Protein AF-A0A087UHG4-F1 (afdb_monomer_lite)

Foldseek 3Di:
DLQPALVPDALVSLVVLLVVLVVQLVVLLEDVVSVLVSVQSVQSVLVHDLLRLCVSQLQLPSLVSSVVSLVCSLQRRDDDAQDKDWHAEQFKIKIKGQDDCVPHPPVPPWDKDFADHPDPPPPPPPDPDPDDDDPDPPVVVVVVPPPDDDPPDGPDMDTHGVVVVVVVCVVDPHTKMKMKMKGQFCSSVDDRQDPQLVVLVPDPDPVSSSVSVVVPPPRPPGDMDIDMDIDD

Structure (mmCIF, N/CA/C/O backbone):
data_AF-A0A087UHG4-F1
#
_entry.id   AF-A0A087UHG4-F1
#
loop_
_atom_site.group_PDB
_atom_site.id
_atom_site.type_symbol
_atom_site.label_atom_id
_atom_site.label_alt_id
_atom_site.label_comp_id
_atom_site.label_asym_id
_atom_site.label_entity_id
_atom_site.label_seq_id
_atom_site.pdbx_PDB_ins_code
_atom_site.Cartn_x
_atom_site.Cartn_y
_atom_site.Cartn_z
_atom_site.occupancy
_atom_site.B_iso_or_equiv
_atom_site.auth_seq_id
_atom_site.auth_comp_id
_atom_site.auth_asym_id
_atom_site.auth_atom_id
_atom_site.pdbx_PDB_model_num
ATOM 1 N N . MET A 1 1 ? -3.500 13.153 -16.428 1.00 46.94 1 MET A N 1
ATOM 2 C CA . MET A 1 1 ? -2.624 12.7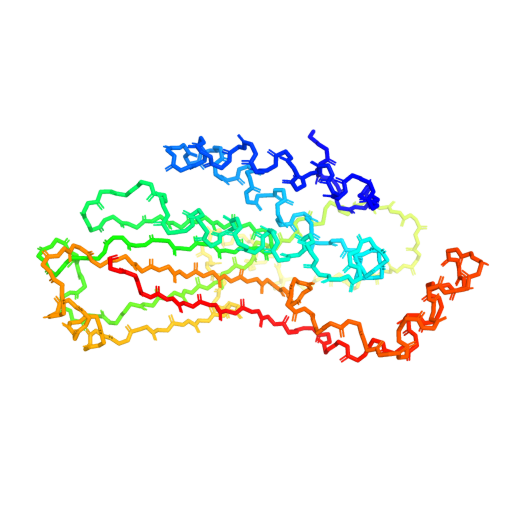81 -15.288 1.00 46.94 1 MET A CA 1
ATOM 3 C C . MET A 1 1 ? -1.450 11.947 -15.810 1.00 46.94 1 MET A C 1
ATOM 5 O O . MET A 1 1 ? -1.659 11.147 -16.712 1.00 46.94 1 MET A O 1
ATOM 9 N N . LEU A 1 2 ? -0.225 12.129 -15.296 1.00 50.00 2 LEU A N 1
ATOM 10 C CA . LEU A 1 2 ? 1.015 11.519 -15.837 1.00 50.00 2 LEU A CA 1
ATOM 11 C C . LEU A 1 2 ? 1.041 9.975 -15.842 1.00 50.00 2 LEU A C 1
ATOM 13 O O . LEU A 1 2 ? 1.863 9.380 -16.536 1.00 50.00 2 LEU A O 1
ATOM 17 N N . THR A 1 3 ? 0.139 9.331 -15.103 1.00 57.44 3 THR A N 1
ATOM 18 C CA . THR A 1 3 ? 0.126 7.881 -14.876 1.00 57.44 3 THR A CA 1
ATOM 19 C C . THR A 1 3 ? -1.188 7.205 -15.265 1.00 57.44 3 THR A C 1
ATOM 21 O O . THR A 1 3 ? -1.382 6.054 -14.904 1.00 57.44 3 THR A O 1
ATOM 24 N N . GLU A 1 4 ? -2.086 7.873 -16.000 1.00 61.31 4 GLU A N 1
ATOM 25 C CA . GLU A 1 4 ? -3.397 7.313 -16.395 1.00 61.31 4 GLU A CA 1
ATOM 26 C C . GLU A 1 4 ? -3.301 6.018 -17.217 1.00 61.31 4 GLU A C 1
ATOM 28 O O . GLU A 1 4 ? -4.150 5.142 -17.070 1.00 61.31 4 GLU A O 1
ATOM 33 N N . ASP A 1 5 ? -2.268 5.872 -18.055 1.00 65.31 5 ASP A N 1
ATOM 34 C CA . ASP A 1 5 ? -1.995 4.624 -18.771 1.00 65.31 5 ASP A CA 1
ATOM 35 C C . ASP A 1 5 ? -0.628 4.045 -18.360 1.00 65.31 5 ASP A C 1
ATOM 37 O O . ASP A 1 5 ? 0.418 4.600 -18.729 1.00 65.31 5 ASP A O 1
ATOM 41 N N . PRO A 1 6 ? -0.607 2.889 -17.665 1.00 62.38 6 PRO A N 1
ATOM 42 C CA . PRO A 1 6 ? 0.615 2.169 -17.310 1.00 62.38 6 PRO A CA 1
ATOM 43 C C . PRO A 1 6 ? 1.532 1.860 -18.501 1.00 62.38 6 PRO A C 1
ATOM 45 O O . PRO A 1 6 ? 2.735 1.671 -18.324 1.00 62.38 6 PRO A O 1
ATOM 48 N N . LYS A 1 7 ? 0.991 1.804 -19.727 1.00 64.62 7 LYS A N 1
ATOM 49 C CA . LYS A 1 7 ? 1.757 1.508 -20.950 1.00 64.62 7 LYS A CA 1
ATOM 50 C C . LYS A 1 7 ? 2.655 2.661 -21.408 1.00 64.62 7 LYS A C 1
ATOM 52 O O . LYS A 1 7 ? 3.559 2.428 -22.207 1.00 64.62 7 LYS A O 1
ATOM 57 N N . HIS A 1 8 ? 2.424 3.880 -20.920 1.00 65.44 8 HIS A N 1
ATOM 58 C CA . HIS A 1 8 ? 3.180 5.083 -21.291 1.00 65.44 8 HIS A CA 1
ATOM 59 C C . HIS A 1 8 ? 4.174 5.547 -20.211 1.00 65.44 8 HIS A C 1
ATOM 61 O O . HIS A 1 8 ? 4.778 6.619 -20.340 1.00 65.44 8 HIS A O 1
ATOM 67 N N . LEU A 1 9 ? 4.358 4.747 -19.157 1.00 66.81 9 LEU A N 1
ATOM 68 C CA . LEU A 1 9 ? 5.343 4.986 -18.107 1.00 66.81 9 LEU A CA 1
ATOM 69 C C . LEU A 1 9 ? 6.727 4.477 -18.541 1.00 66.81 9 LEU A C 1
ATOM 71 O O . LEU A 1 9 ? 6.930 3.287 -18.780 1.00 66.81 9 LEU A O 1
ATOM 75 N N . ASN A 1 10 ? 7.682 5.402 -18.640 1.00 70.94 10 ASN A N 1
ATOM 76 C CA . ASN A 1 10 ? 9.109 5.119 -18.786 1.00 70.94 10 ASN A CA 1
ATOM 77 C C . ASN A 1 10 ? 9.828 5.328 -17.434 1.00 70.94 10 ASN A C 1
ATOM 79 O O . ASN A 1 10 ? 9.212 5.733 -16.449 1.00 70.94 10 ASN A O 1
ATOM 83 N N . VAL A 1 11 ? 11.132 5.046 -17.385 1.00 71.00 11 VAL A N 1
ATOM 84 C CA . VAL A 1 11 ? 11.938 5.136 -16.151 1.00 71.00 11 VAL A CA 1
ATOM 85 C C . VAL A 1 11 ? 11.930 6.543 -15.542 1.00 71.00 11 VAL A C 1
ATOM 87 O O . VAL A 1 11 ? 11.755 6.688 -14.337 1.00 71.00 11 VAL A O 1
ATOM 90 N N . GLU A 1 12 ? 12.081 7.579 -16.364 1.00 75.19 12 GLU A N 1
ATOM 91 C CA . GLU A 1 12 ? 12.106 8.974 -15.900 1.00 75.19 12 GLU A CA 1
ATOM 92 C C . GLU A 1 12 ? 10.760 9.387 -15.295 1.00 75.19 12 GLU A C 1
ATOM 94 O O . GLU A 1 12 ? 10.710 9.916 -14.185 1.00 75.19 12 GLU A O 1
ATOM 99 N N . ARG A 1 13 ? 9.653 9.049 -15.968 1.00 77.31 13 ARG A N 1
ATOM 100 C CA . ARG A 1 13 ? 8.295 9.309 -15.470 1.00 77.31 13 ARG A CA 1
ATOM 101 C C . ARG A 1 13 ? 7.972 8.525 -14.207 1.00 77.31 13 ARG A C 1
ATOM 103 O O . ARG A 1 13 ? 7.186 9.008 -13.403 1.00 77.31 13 ARG A O 1
ATOM 110 N N . LEU A 1 14 ? 8.557 7.341 -14.016 1.00 77.50 14 LEU A N 1
ATOM 111 C CA . LEU A 1 14 ? 8.409 6.577 -12.777 1.00 77.50 14 LEU A CA 1
ATOM 112 C C . LEU A 1 14 ? 8.997 7.355 -11.592 1.00 77.50 14 LEU A C 1
ATOM 114 O O . LEU A 1 14 ? 8.321 7.540 -10.586 1.00 77.50 14 LEU A O 1
ATOM 118 N N . GLN A 1 15 ? 10.232 7.843 -11.731 1.00 79.56 15 GLN A N 1
ATOM 119 C CA . GLN A 1 15 ? 10.905 8.610 -10.680 1.00 79.56 15 GLN A CA 1
ATOM 120 C C . GLN A 1 15 ? 10.217 9.955 -10.423 1.00 79.56 15 GLN A C 1
ATOM 122 O O . GLN A 1 15 ? 10.107 10.392 -9.277 1.00 79.56 15 GLN A O 1
ATOM 127 N N . GLU A 1 16 ? 9.743 10.612 -11.481 1.00 82.81 16 GLU A N 1
ATOM 128 C CA . GLU A 1 16 ? 8.981 11.853 -11.370 1.00 82.81 16 GLU A CA 1
ATOM 129 C C . GLU A 1 16 ? 7.638 11.630 -10.664 1.00 82.81 16 GLU A C 1
ATOM 131 O O . GLU A 1 16 ? 7.303 12.380 -9.748 1.00 82.81 16 GLU A O 1
ATOM 136 N N . ALA A 1 17 ? 6.911 10.562 -11.010 1.00 83.19 17 ALA A N 1
ATOM 137 C CA . ALA A 1 17 ? 5.665 10.196 -10.344 1.00 83.19 17 ALA A CA 1
ATOM 138 C C . ALA A 1 17 ? 5.881 9.923 -8.849 1.00 83.19 17 ALA A C 1
ATOM 140 O O . ALA A 1 17 ? 5.104 10.415 -8.035 1.00 83.19 17 ALA A O 1
ATOM 141 N N . THR A 1 18 ? 6.956 9.222 -8.466 1.00 84.31 18 THR A N 1
ATOM 142 C CA . THR A 1 18 ? 7.291 9.009 -7.047 1.00 84.31 18 THR A CA 1
ATOM 143 C C . THR A 1 18 ? 7.496 10.329 -6.310 1.00 84.31 18 THR A C 1
ATOM 145 O O . THR A 1 18 ? 6.892 10.532 -5.263 1.00 84.31 18 THR A O 1
ATOM 148 N N . LYS A 1 19 ? 8.276 11.262 -6.872 1.00 85.56 19 LYS A N 1
ATOM 149 C CA . LYS A 1 19 ? 8.488 12.586 -6.259 1.00 85.56 19 LYS A CA 1
ATOM 150 C C . LYS A 1 19 ? 7.192 13.387 -6.133 1.00 85.56 19 LYS A C 1
ATOM 152 O O . LYS A 1 19 ? 6.983 14.068 -5.136 1.00 85.56 19 LYS A O 1
ATOM 157 N N . GLN A 1 20 ? 6.322 13.321 -7.141 1.00 84.31 20 GLN A N 1
ATOM 158 C CA . GLN A 1 20 ? 5.029 14.004 -7.097 1.00 84.31 20 GLN A CA 1
ATOM 159 C C . GLN A 1 20 ? 4.121 13.418 -6.010 1.00 84.31 20 GLN A C 1
ATOM 161 O O . GLN A 1 20 ? 3.471 14.177 -5.300 1.00 84.31 20 GLN A O 1
ATOM 166 N N . ILE A 1 21 ? 4.109 12.092 -5.838 1.00 86.75 21 ILE A N 1
ATOM 167 C CA . ILE A 1 21 ? 3.340 11.427 -4.777 1.00 86.75 21 ILE A CA 1
ATOM 168 C C . ILE A 1 21 ? 3.836 11.847 -3.388 1.00 86.75 21 ILE A C 1
ATOM 170 O O . ILE A 1 21 ? 3.022 12.131 -2.513 1.00 86.75 21 ILE A O 1
ATOM 174 N N . GLU A 1 22 ? 5.153 11.952 -3.195 1.00 88.12 22 GLU A N 1
ATOM 175 C CA . GLU A 1 22 ? 5.737 12.402 -1.923 1.00 88.12 22 GLU A CA 1
ATOM 176 C C . GLU A 1 22 ? 5.258 13.795 -1.513 1.00 88.12 22 GLU A C 1
ATOM 178 O O . GLU A 1 22 ? 4.983 14.019 -0.341 1.00 88.12 22 GLU A O 1
ATOM 183 N N . GLY A 1 23 ? 5.102 14.719 -2.464 1.00 86.31 23 GLY A N 1
ATOM 184 C CA . GLY A 1 23 ? 4.581 16.060 -2.179 1.00 86.31 23 GLY A CA 1
ATOM 185 C C . GLY A 1 23 ? 3.076 16.105 -1.891 1.00 86.31 23 GLY A C 1
ATOM 186 O O . GLY A 1 23 ? 2.578 17.108 -1.391 1.00 86.31 23 GLY A O 1
ATOM 187 N N . VAL A 1 24 ? 2.336 15.040 -2.214 1.00 89.12 24 VAL A N 1
ATOM 188 C CA . VAL A 1 24 ? 0.871 14.982 -2.077 1.00 89.12 24 VAL A CA 1
ATOM 189 C C . VAL A 1 24 ? 0.439 14.265 -0.796 1.00 89.12 24 VAL A C 1
ATOM 191 O O . VAL A 1 24 ? -0.685 14.473 -0.338 1.00 89.12 24 VAL A O 1
ATOM 194 N N . ILE A 1 25 ? 1.313 13.460 -0.182 1.00 90.75 25 ILE A N 1
ATOM 195 C CA . ILE A 1 25 ? 0.944 12.613 0.961 1.00 90.75 25 ILE A CA 1
ATOM 196 C C . ILE A 1 25 ? 0.407 13.403 2.158 1.00 90.75 25 ILE A C 1
ATOM 198 O O . ILE A 1 25 ? -0.558 12.974 2.786 1.00 90.75 25 ILE A O 1
ATOM 202 N N . GLU A 1 26 ? 0.966 14.584 2.430 1.00 90.56 26 GLU A N 1
ATOM 203 C CA . GLU A 1 26 ? 0.520 15.443 3.533 1.00 90.56 26 GLU A CA 1
ATOM 204 C C . GLU A 1 26 ? -0.941 15.866 3.372 1.00 90.56 26 GLU A C 1
ATOM 206 O O . GLU A 1 26 ? -1.665 15.948 4.356 1.00 90.56 26 GLU A O 1
ATOM 211 N N . TYR A 1 27 ? -1.401 16.065 2.135 1.00 91.38 27 TYR A N 1
ATOM 212 C CA . TYR A 1 27 ? -2.798 16.373 1.833 1.00 91.38 27 TYR A CA 1
ATOM 213 C C . TYR A 1 27 ? -3.668 15.114 1.800 1.00 91.38 27 TYR A C 1
ATOM 215 O O . TYR A 1 27 ? -4.809 15.135 2.260 1.00 91.38 27 TYR A O 1
ATOM 223 N N . ALA A 1 28 ? -3.126 14.005 1.288 1.00 90.12 28 ALA A N 1
ATOM 224 C CA . ALA A 1 28 ? -3.818 12.719 1.232 1.00 90.12 28 ALA A CA 1
ATOM 225 C C . ALA A 1 28 ? -4.233 12.216 2.623 1.00 90.12 28 ALA A C 1
ATOM 227 O O . ALA A 1 28 ? -5.279 11.591 2.753 1.00 90.12 28 ALA A O 1
ATOM 228 N N . ILE A 1 29 ? -3.453 12.524 3.664 1.00 92.06 29 ILE A N 1
ATOM 229 C CA . ILE A 1 29 ? -3.761 12.177 5.061 1.00 92.06 29 ILE A CA 1
ATOM 230 C C . ILE A 1 29 ? -5.097 12.769 5.546 1.00 92.06 29 ILE A C 1
ATOM 232 O O . ILE A 1 29 ? -5.736 12.177 6.416 1.00 92.06 29 ILE A O 1
ATOM 236 N N . TYR A 1 30 ? -5.531 13.905 4.992 1.00 92.12 30 TYR A N 1
ATOM 237 C CA . TYR A 1 30 ? -6.756 14.601 5.406 1.00 92.12 30 TYR A CA 1
ATOM 238 C C . TYR A 1 30 ? -7.905 14.462 4.404 1.00 92.12 30 TYR A C 1
ATOM 240 O O . TYR A 1 30 ? -9.067 14.559 4.790 1.00 92.12 30 TYR A O 1
ATOM 248 N N . ASP A 1 31 ? -7.606 14.259 3.118 1.00 90.44 31 ASP A N 1
ATOM 249 C CA . ASP A 1 31 ? -8.610 14.227 2.054 1.00 90.44 31 ASP A CA 1
ATOM 250 C C . ASP A 1 31 ? -8.642 12.861 1.354 1.00 90.44 31 ASP A C 1
ATOM 252 O O . ASP A 1 31 ? -7.733 12.475 0.611 1.00 90.44 31 ASP A O 1
ATOM 256 N N . LYS A 1 32 ? -9.763 12.151 1.532 1.00 88.50 32 LYS A N 1
ATOM 257 C CA . LYS A 1 32 ? -10.018 10.826 0.950 1.00 88.50 32 LYS A CA 1
ATOM 258 C C . LYS A 1 32 ? -9.920 10.805 -0.580 1.00 88.50 32 LYS A C 1
ATOM 260 O O . LYS A 1 32 ? -9.482 9.809 -1.157 1.00 88.50 32 LYS A O 1
ATOM 265 N N . LYS A 1 33 ? -10.322 11.879 -1.265 1.00 88.75 33 LYS A N 1
ATOM 266 C CA . LYS A 1 33 ? -10.260 11.975 -2.730 1.00 88.75 33 LYS A CA 1
ATOM 267 C C . LYS A 1 33 ? -8.819 12.144 -3.199 1.00 88.75 33 LYS A C 1
ATOM 269 O O . LYS A 1 33 ? -8.422 11.525 -4.188 1.00 88.75 33 LYS A O 1
ATOM 274 N N . ILE A 1 34 ? -8.028 12.941 -2.482 1.00 88.25 34 ILE A N 1
ATOM 275 C CA . ILE A 1 34 ? -6.591 13.079 -2.747 1.00 88.25 34 ILE A CA 1
ATOM 276 C C . ILE A 1 34 ? -5.882 11.746 -2.485 1.00 88.25 34 ILE A C 1
ATOM 278 O O . ILE A 1 34 ? -5.114 11.297 -3.337 1.00 88.25 34 ILE A O 1
ATOM 282 N N . ALA A 1 35 ? -6.206 11.064 -1.384 1.00 89.75 35 ALA A N 1
ATOM 283 C CA . ALA A 1 35 ? -5.689 9.734 -1.079 1.00 89.75 35 ALA A CA 1
ATOM 284 C C . ALA A 1 35 ? -6.005 8.709 -2.172 1.00 89.75 35 ALA A C 1
ATOM 286 O O . ALA A 1 35 ? -5.110 8.016 -2.650 1.00 89.75 35 ALA A O 1
ATOM 287 N N . HIS A 1 36 ? -7.256 8.648 -2.633 1.00 89.50 36 HIS A N 1
ATOM 288 C CA . HIS A 1 36 ? -7.647 7.744 -3.712 1.00 89.50 36 HIS A CA 1
ATOM 289 C C . HIS A 1 36 ? -6.850 8.008 -5.000 1.00 89.50 36 HIS A C 1
ATOM 291 O O . HIS A 1 36 ? -6.365 7.076 -5.644 1.00 89.50 36 HIS A O 1
ATOM 297 N N . ASN A 1 37 ? -6.669 9.278 -5.370 1.00 88.12 37 ASN A N 1
ATOM 298 C CA . ASN A 1 37 ? -5.867 9.662 -6.532 1.00 88.12 37 ASN A CA 1
ATOM 299 C C . ASN A 1 37 ? -4.398 9.258 -6.368 1.00 88.12 37 ASN A C 1
ATOM 301 O O . ASN A 1 37 ? -3.812 8.693 -7.289 1.00 88.12 37 ASN A O 1
ATOM 305 N N . MET A 1 38 ? -3.822 9.501 -5.192 1.00 91.88 38 MET A N 1
ATOM 306 C CA . MET A 1 38 ? -2.458 9.106 -4.851 1.00 91.88 38 MET A CA 1
ATOM 307 C C . MET A 1 38 ? -2.266 7.586 -4.979 1.00 91.88 38 MET A C 1
ATOM 309 O O . MET A 1 38 ? -1.370 7.131 -5.691 1.00 91.88 38 MET A O 1
ATOM 313 N N . LEU A 1 39 ? -3.148 6.790 -4.365 1.00 91.06 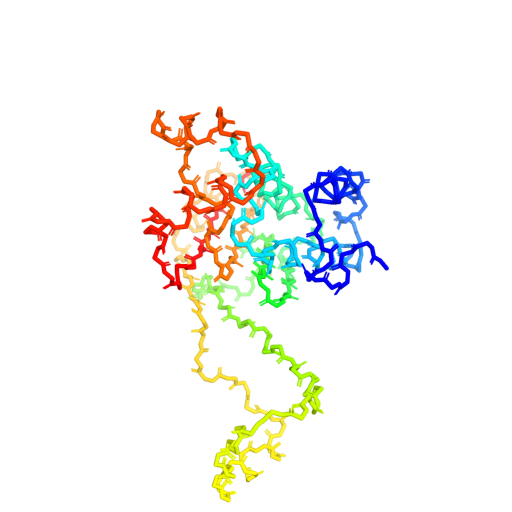39 LEU A N 1
ATOM 314 C CA . LEU A 1 39 ? -3.100 5.327 -4.434 1.00 91.06 39 LEU A CA 1
ATOM 315 C C . LEU A 1 39 ? -3.372 4.799 -5.850 1.00 91.06 39 LEU A C 1
ATOM 317 O O . LEU A 1 39 ? -2.796 3.788 -6.245 1.00 91.06 39 LEU A O 1
ATOM 321 N N . SER A 1 40 ? -4.174 5.501 -6.656 1.00 89.00 40 SER A N 1
ATOM 322 C CA . SER A 1 40 ? -4.381 5.165 -8.072 1.00 89.00 40 SER A CA 1
ATOM 323 C C . SER A 1 40 ? -3.092 5.309 -8.888 1.00 89.00 40 SER A C 1
ATOM 325 O O . SER A 1 40 ? -2.794 4.453 -9.720 1.00 89.00 40 SER A O 1
ATOM 327 N N . ILE A 1 41 ? -2.277 6.338 -8.619 1.00 88.75 41 ILE A N 1
ATOM 328 C CA . ILE A 1 41 ? -0.953 6.485 -9.246 1.00 88.75 41 ILE A CA 1
ATOM 329 C C . ILE A 1 41 ? -0.062 5.293 -8.872 1.00 88.75 41 ILE A C 1
ATOM 331 O O . ILE A 1 41 ? 0.540 4.683 -9.756 1.00 88.75 41 ILE A O 1
ATOM 335 N N . VAL A 1 42 ? -0.016 4.925 -7.588 1.00 90.62 42 VAL A N 1
ATOM 336 C CA . VAL A 1 42 ? 0.760 3.769 -7.104 1.00 90.62 42 VAL A CA 1
ATOM 337 C C . VAL A 1 42 ? 0.280 2.466 -7.753 1.00 90.62 42 VAL A C 1
ATOM 339 O O . VAL A 1 42 ? 1.088 1.667 -8.230 1.00 90.62 42 VAL A O 1
ATOM 342 N N . SER A 1 43 ? -1.034 2.274 -7.853 1.00 89.44 43 SER A N 1
ATOM 343 C CA . SER A 1 43 ? -1.649 1.143 -8.552 1.00 89.44 43 SER A CA 1
ATOM 344 C C . SER A 1 43 ? -1.229 1.076 -10.024 1.00 89.44 43 SER A C 1
ATOM 346 O O . SER A 1 43 ? -0.899 0.001 -10.532 1.00 89.44 43 SER A O 1
ATOM 348 N N . ASN A 1 44 ? -1.148 2.219 -10.706 1.00 87.62 44 ASN A N 1
ATOM 349 C CA . ASN A 1 44 ? -0.672 2.281 -12.086 1.00 87.62 44 ASN A CA 1
ATOM 350 C C . ASN A 1 44 ? 0.826 1.965 -12.193 1.00 87.62 44 ASN A C 1
ATOM 352 O O . ASN A 1 44 ? 1.241 1.308 -13.148 1.00 87.62 44 ASN A O 1
ATOM 356 N N . MET A 1 45 ? 1.631 2.342 -11.195 1.00 86.62 45 MET A N 1
ATOM 357 C CA . MET A 1 45 ? 3.042 1.948 -11.118 1.00 86.62 45 MET A CA 1
ATOM 358 C C . MET A 1 45 ? 3.209 0.431 -10.923 1.00 86.62 45 MET A C 1
ATOM 360 O O . MET A 1 45 ? 4.073 -0.175 -11.558 1.00 86.62 45 MET A O 1
ATOM 364 N N . LEU A 1 46 ? 2.341 -0.216 -10.135 1.00 86.06 46 LEU A N 1
ATOM 365 C CA . LEU A 1 46 ? 2.300 -1.682 -9.986 1.00 86.06 46 LEU A CA 1
ATOM 366 C C . LEU A 1 46 ? 1.920 -2.410 -11.286 1.00 86.06 46 LEU A C 1
ATOM 368 O O . LEU A 1 46 ? 2.301 -3.569 -11.497 1.00 86.06 46 LEU A O 1
ATOM 372 N N . ALA A 1 47 ? 1.184 -1.749 -12.179 1.00 84.44 47 ALA A N 1
ATOM 373 C CA . ALA A 1 47 ? 0.786 -2.301 -13.472 1.00 84.44 47 ALA A CA 1
ATOM 374 C C . ALA A 1 47 ? 1.901 -2.254 -14.538 1.00 84.44 47 ALA A C 1
ATOM 376 O O . ALA A 1 47 ? 1.776 -2.916 -15.570 1.00 84.44 47 ALA A O 1
ATOM 377 N N . ILE A 1 48 ? 3.005 -1.533 -14.299 1.00 81.88 48 ILE A N 1
ATOM 378 C CA . ILE A 1 48 ? 4.134 -1.418 -15.239 1.00 81.88 48 ILE A CA 1
ATOM 379 C C . ILE A 1 48 ? 4.798 -2.783 -15.470 1.00 81.88 48 ILE A C 1
ATOM 381 O O . ILE A 1 48 ? 4.849 -3.644 -14.585 1.00 81.88 48 ILE A O 1
ATOM 385 N N . ASN A 1 49 ? 5.342 -2.988 -16.672 1.00 78.00 49 ASN A N 1
ATOM 386 C CA . ASN A 1 49 ? 6.119 -4.181 -17.006 1.00 78.00 49 ASN A CA 1
ATOM 387 C C . ASN A 1 49 ? 7.315 -4.351 -16.058 1.00 78.00 49 ASN A C 1
ATOM 389 O O . ASN A 1 49 ? 8.110 -3.429 -15.875 1.00 78.00 49 ASN A O 1
ATOM 393 N N . GLU A 1 50 ? 7.491 -5.557 -15.513 1.00 76.88 50 GLU A N 1
ATOM 394 C CA . GLU A 1 50 ? 8.545 -5.836 -14.531 1.00 76.88 50 GLU A CA 1
ATOM 395 C C . GLU A 1 50 ? 9.943 -5.501 -15.068 1.00 76.88 50 GLU A C 1
ATOM 397 O O . GLU A 1 50 ? 10.759 -4.938 -14.346 1.00 76.88 50 GLU A O 1
ATOM 402 N N . SER A 1 51 ? 10.204 -5.763 -16.349 1.00 74.81 51 SER A N 1
ATOM 403 C CA . SER A 1 51 ? 11.469 -5.436 -17.013 1.00 74.81 51 SER A CA 1
ATOM 404 C C . SER A 1 51 ? 11.782 -3.936 -17.009 1.00 74.81 51 SER A C 1
ATOM 406 O O . SER A 1 51 ? 12.920 -3.549 -16.766 1.00 74.81 51 SER A O 1
ATOM 408 N N . LEU A 1 52 ? 10.780 -3.081 -17.252 1.00 76.69 52 LEU A N 1
ATOM 409 C CA . LEU A 1 52 ? 10.948 -1.624 -17.212 1.00 76.69 52 LEU A CA 1
ATOM 410 C C . LEU A 1 52 ? 11.221 -1.159 -15.788 1.00 76.69 52 LEU A C 1
ATOM 412 O O . LEU A 1 52 ? 12.122 -0.356 -15.564 1.00 76.69 52 LEU A O 1
ATOM 416 N N . LEU A 1 53 ? 10.484 -1.717 -14.832 1.00 77.94 53 LEU A N 1
ATOM 417 C CA . LEU A 1 53 ? 10.667 -1.415 -13.426 1.00 77.94 53 LEU A CA 1
ATOM 418 C C . LEU A 1 53 ? 12.034 -1.907 -12.916 1.00 77.94 53 LEU A C 1
ATOM 420 O O . LEU A 1 53 ? 12.654 -1.231 -12.112 1.00 77.94 53 LEU A O 1
ATOM 424 N N . ARG A 1 54 ? 12.545 -3.053 -13.390 1.00 75.62 54 ARG A N 1
ATOM 425 C CA . ARG A 1 54 ? 13.901 -3.537 -13.059 1.00 75.62 54 ARG A CA 1
ATOM 426 C C . ARG A 1 54 ? 14.979 -2.613 -13.608 1.00 75.62 54 ARG A C 1
ATOM 428 O O . ARG A 1 54 ? 15.909 -2.299 -12.884 1.00 75.62 54 ARG A O 1
ATOM 435 N N . ILE A 1 55 ? 14.853 -2.171 -14.859 1.00 75.44 55 ILE A N 1
ATOM 436 C CA . ILE A 1 55 ? 15.822 -1.251 -15.473 1.00 75.44 55 ILE A CA 1
ATOM 437 C C . ILE A 1 55 ? 15.786 0.113 -14.774 1.00 75.44 55 ILE A C 1
ATOM 439 O O . ILE A 1 55 ? 16.833 0.710 -14.548 1.00 75.44 55 ILE A O 1
ATOM 443 N N . GLY A 1 56 ? 14.592 0.601 -14.432 1.00 76.75 56 GLY A N 1
ATOM 444 C CA . GLY A 1 56 ? 14.416 1.911 -13.809 1.00 76.75 56 GLY A CA 1
ATOM 445 C C . GLY A 1 56 ? 14.668 1.967 -12.308 1.00 76.75 56 GLY A C 1
ATOM 446 O O . GLY A 1 56 ? 14.857 3.057 -11.773 1.00 76.75 56 GLY A O 1
ATOM 447 N N . ASP A 1 57 ? 14.673 0.815 -11.640 1.00 79.38 57 ASP A N 1
ATOM 448 C CA . ASP A 1 57 ? 14.788 0.718 -10.190 1.00 79.38 57 ASP A CA 1
ATOM 449 C C . ASP A 1 57 ? 15.579 -0.524 -9.747 1.00 79.38 57 ASP A C 1
ATOM 451 O O . ASP A 1 57 ? 15.126 -1.328 -8.934 1.00 79.38 57 ASP A O 1
ATOM 455 N N . MET A 1 58 ? 16.786 -0.702 -10.294 1.00 73.81 58 MET A N 1
ATOM 456 C CA . MET A 1 58 ? 17.640 -1.861 -9.982 1.00 73.81 58 MET A CA 1
ATOM 457 C C . MET A 1 58 ? 17.962 -2.004 -8.488 1.00 73.81 58 MET A C 1
ATOM 459 O O . MET A 1 58 ? 18.082 -3.121 -7.985 1.00 73.81 58 MET A O 1
ATOM 463 N N . ASN A 1 59 ? 18.106 -0.878 -7.784 1.00 74.31 59 ASN A N 1
ATOM 464 C CA . ASN A 1 59 ? 18.438 -0.851 -6.359 1.00 74.31 59 ASN A CA 1
ATOM 465 C C . ASN A 1 59 ? 17.200 -0.943 -5.452 1.00 74.31 59 ASN A C 1
ATOM 467 O O . ASN A 1 59 ? 17.357 -0.983 -4.231 1.00 74.31 59 ASN A O 1
ATOM 471 N N . GLY A 1 60 ? 15.992 -0.958 -6.027 1.00 79.25 60 GLY A N 1
ATOM 472 C CA . GLY A 1 60 ? 14.733 -0.953 -5.282 1.00 79.25 60 GLY A CA 1
ATOM 473 C C . GLY A 1 60 ? 14.441 0.365 -4.562 1.00 79.25 60 GLY A C 1
ATOM 474 O O . GLY A 1 60 ? 13.565 0.413 -3.712 1.00 79.25 60 GLY A O 1
ATOM 475 N N . THR A 1 61 ? 15.182 1.441 -4.840 1.00 85.69 61 THR A N 1
ATOM 476 C CA . THR A 1 61 ? 15.025 2.725 -4.142 1.00 85.69 61 THR A CA 1
ATOM 477 C C . THR A 1 61 ? 13.649 3.337 -4.390 1.00 85.69 61 THR A C 1
ATOM 479 O O . THR A 1 61 ? 13.038 3.869 -3.470 1.00 85.69 61 THR A O 1
ATOM 482 N N . THR A 1 62 ? 13.155 3.263 -5.621 1.00 86.00 62 THR A N 1
ATOM 483 C CA . THR A 1 62 ? 11.850 3.806 -6.013 1.00 86.00 62 THR A CA 1
ATOM 484 C C . THR A 1 62 ? 10.726 2.949 -5.444 1.00 86.00 62 THR A C 1
ATOM 486 O O . THR A 1 62 ? 9.792 3.485 -4.861 1.00 86.00 62 THR A O 1
ATOM 489 N N . ALA A 1 63 ? 10.839 1.626 -5.564 1.00 87.88 63 ALA A N 1
ATOM 490 C CA . ALA A 1 63 ? 9.907 0.664 -4.997 1.00 87.88 63 ALA A CA 1
ATOM 491 C C . ALA A 1 63 ? 9.783 0.822 -3.478 1.00 87.88 63 ALA A C 1
ATOM 493 O O . ALA A 1 63 ? 8.665 0.964 -2.995 1.00 87.88 63 ALA A O 1
ATOM 494 N N . ASN A 1 64 ? 10.909 0.900 -2.759 1.00 88.88 64 ASN A N 1
ATOM 495 C CA . ASN A 1 64 ? 10.922 1.100 -1.310 1.00 88.88 64 ASN A CA 1
ATOM 496 C C . ASN A 1 64 ? 10.264 2.429 -0.927 1.00 88.88 64 ASN A C 1
ATOM 498 O O . ASN A 1 64 ? 9.388 2.454 -0.077 1.00 88.88 64 ASN A O 1
ATOM 502 N N . ARG A 1 65 ? 10.599 3.532 -1.613 1.00 89.88 65 ARG A N 1
ATOM 503 C CA . ARG A 1 65 ? 9.951 4.831 -1.354 1.00 89.88 65 ARG A CA 1
ATOM 504 C C . ARG A 1 65 ? 8.443 4.766 -1.566 1.00 89.88 65 ARG A C 1
ATOM 506 O O . ARG A 1 65 ? 7.692 5.338 -0.791 1.00 89.88 65 ARG A O 1
ATOM 513 N N . VAL A 1 66 ? 7.987 4.062 -2.600 1.00 91.12 66 VAL A N 1
ATOM 514 C CA . VAL A 1 66 ? 6.554 3.893 -2.865 1.00 91.12 66 VAL A CA 1
ATOM 515 C C . VAL A 1 66 ? 5.879 3.051 -1.781 1.00 91.12 66 VAL A C 1
ATOM 517 O O . VAL A 1 66 ? 4.805 3.432 -1.323 1.00 91.12 66 VAL A O 1
ATOM 520 N N . THR A 1 67 ? 6.483 1.943 -1.345 1.00 92.31 67 THR A N 1
ATOM 521 C CA . THR A 1 67 ? 5.922 1.131 -0.253 1.00 92.31 67 THR A CA 1
ATOM 522 C C . THR A 1 67 ? 5.909 1.896 1.063 1.00 92.31 67 THR A C 1
ATOM 524 O O . THR A 1 67 ? 4.903 1.852 1.764 1.00 92.31 67 THR A O 1
ATOM 527 N N . ASP A 1 68 ? 6.962 2.664 1.351 1.00 92.62 68 ASP A N 1
ATOM 528 C CA . ASP A 1 68 ? 7.059 3.509 2.543 1.00 92.62 68 ASP A CA 1
ATOM 529 C C . ASP A 1 68 ? 5.994 4.615 2.525 1.00 92.62 68 ASP A C 1
ATOM 531 O O . ASP A 1 68 ? 5.426 4.946 3.560 1.00 92.62 68 ASP A O 1
ATOM 535 N N . LEU A 1 69 ? 5.660 5.166 1.351 1.00 92.88 69 LEU A N 1
ATOM 536 C CA . LEU A 1 69 ? 4.582 6.152 1.206 1.00 92.88 69 LEU A CA 1
ATOM 537 C C . LEU A 1 69 ? 3.202 5.552 1.467 1.00 92.88 69 LEU A C 1
ATOM 539 O O . LEU A 1 69 ? 2.381 6.175 2.138 1.00 92.88 69 LEU A O 1
ATOM 543 N N . VAL A 1 70 ? 2.934 4.351 0.949 1.00 94.38 70 VAL A N 1
ATOM 544 C CA . VAL A 1 70 ? 1.674 3.646 1.228 1.00 94.38 70 VAL A CA 1
ATOM 545 C C . VAL A 1 70 ? 1.575 3.314 2.716 1.00 94.38 70 VAL A C 1
ATOM 547 O O . VAL A 1 70 ? 0.524 3.532 3.320 1.00 94.38 70 VAL A O 1
ATOM 550 N N . ASP A 1 71 ? 2.672 2.849 3.316 1.00 93.44 71 ASP A N 1
ATOM 551 C CA . ASP A 1 71 ? 2.741 2.537 4.741 1.00 93.44 71 ASP A CA 1
ATOM 552 C C . ASP A 1 71 ? 2.541 3.783 5.617 1.00 93.44 71 ASP A C 1
ATOM 554 O O . ASP A 1 71 ? 1.731 3.772 6.549 1.00 93.44 71 ASP A O 1
ATOM 558 N N . LYS A 1 72 ? 3.203 4.893 5.269 1.00 93.69 72 LYS A N 1
ATOM 559 C CA . LYS A 1 72 ? 3.042 6.188 5.936 1.00 93.69 72 LYS A CA 1
ATOM 560 C C . LYS A 1 72 ? 1.597 6.667 5.863 1.00 93.69 72 LYS A C 1
ATOM 562 O O . LYS A 1 72 ? 1.026 7.030 6.886 1.00 93.69 72 LYS A O 1
ATOM 567 N N . PHE A 1 73 ? 0.977 6.615 4.685 1.00 94.44 73 PHE A N 1
ATOM 568 C CA . PHE A 1 73 ? -0.425 6.996 4.523 1.00 94.44 73 PHE A CA 1
ATOM 569 C C . PHE A 1 73 ? -1.354 6.148 5.403 1.00 94.44 73 PHE A C 1
ATOM 571 O O . PHE A 1 73 ? -2.172 6.701 6.134 1.00 94.44 73 PHE A O 1
ATOM 578 N N . ALA A 1 74 ? -1.208 4.820 5.382 1.00 93.69 74 ALA A N 1
ATOM 579 C CA . ALA A 1 74 ? -2.043 3.932 6.190 1.00 93.69 74 ALA A CA 1
ATOM 580 C C . ALA A 1 74 ? -1.874 4.190 7.702 1.00 93.69 74 ALA A C 1
ATOM 582 O O . ALA A 1 74 ? -2.837 4.093 8.470 1.00 93.69 74 ALA A O 1
ATOM 583 N N . SER A 1 75 ? -0.668 4.581 8.119 1.00 91.62 75 SER A N 1
ATOM 584 C CA . SER A 1 75 ? -0.343 4.910 9.511 1.00 91.62 75 SER A CA 1
ATOM 585 C C . SER A 1 75 ? -0.907 6.263 9.946 1.00 91.62 75 SER A C 1
ATOM 587 O O . SER A 1 75 ? -1.451 6.372 11.037 1.00 91.62 75 SER A O 1
ATOM 589 N N . GLU A 1 76 ? -0.808 7.286 9.096 1.00 92.94 76 GLU A N 1
ATOM 590 C CA . GLU A 1 76 ? -1.066 8.678 9.484 1.00 92.94 76 GLU A CA 1
ATOM 591 C C . GLU A 1 76 ? -2.445 9.209 9.066 1.00 92.94 76 GLU A C 1
ATOM 593 O O . GLU A 1 76 ? -2.838 10.271 9.554 1.00 92.94 76 GLU A O 1
ATOM 598 N N . VAL A 1 77 ? -3.193 8.514 8.189 1.00 93.31 77 VAL A N 1
ATOM 599 C CA . VAL A 1 77 ? -4.502 9.000 7.709 1.00 93.31 77 VAL A CA 1
ATOM 600 C C . VAL A 1 77 ? -5.440 9.313 8.875 1.00 93.31 77 VAL A C 1
ATOM 602 O O . VAL A 1 77 ? -5.580 8.518 9.809 1.00 93.31 77 VAL A O 1
ATOM 605 N N . LYS A 1 78 ? -6.065 10.490 8.849 1.00 91.50 78 LYS A N 1
ATOM 606 C CA . LYS A 1 78 ? -6.940 10.931 9.934 1.00 91.50 78 LYS A CA 1
ATOM 607 C C . LYS A 1 78 ? -8.207 10.087 9.949 1.00 91.50 78 LYS A C 1
ATOM 609 O O . LYS A 1 78 ? -8.895 10.011 8.939 1.00 91.50 78 LYS A O 1
ATOM 614 N N . LEU A 1 79 ? -8.454 9.461 11.095 1.00 89.81 79 LEU A N 1
ATOM 615 C CA . LEU A 1 79 ? -9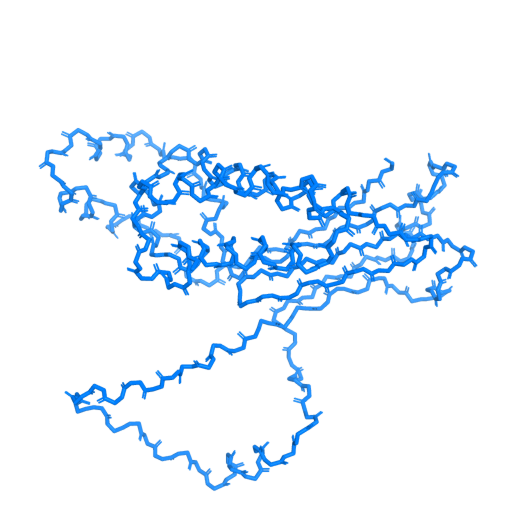.644 8.675 11.398 1.00 89.81 79 LEU A CA 1
ATOM 616 C C . LEU A 1 79 ? -10.177 9.147 12.749 1.00 89.81 79 LEU A C 1
ATOM 618 O O . LEU A 1 79 ? -9.389 9.510 13.627 1.00 89.81 79 LEU A O 1
ATOM 622 N N . GLU A 1 80 ? -11.491 9.158 12.899 1.00 89.56 80 GLU A N 1
ATOM 623 C CA . GLU A 1 80 ? -12.145 9.289 14.195 1.00 89.56 80 GLU A CA 1
ATOM 624 C C . GLU A 1 80 ? -12.003 7.987 15.004 1.00 89.56 80 GLU A C 1
ATOM 626 O O . GLU A 1 80 ? -11.682 6.922 14.471 1.00 89.56 80 GLU A O 1
ATOM 631 N N . ARG A 1 81 ? -12.219 8.068 16.320 1.00 86.88 81 ARG A N 1
ATOM 632 C CA . ARG A 1 81 ? -12.089 6.925 17.235 1.00 86.88 81 ARG A CA 1
ATOM 633 C C . ARG A 1 81 ? -13.101 5.835 16.863 1.00 86.88 81 ARG A C 1
ATOM 635 O O . ARG A 1 81 ? -14.303 6.091 16.894 1.00 86.88 81 ARG A O 1
ATOM 642 N N . GLY A 1 82 ? -12.629 4.631 16.538 1.00 85.50 82 GLY A N 1
ATOM 643 C CA . GLY A 1 82 ? -13.482 3.532 16.056 1.00 85.50 82 GLY A CA 1
ATOM 644 C C . GLY A 1 82 ? -13.777 3.572 14.548 1.00 85.50 82 GLY A C 1
ATOM 645 O O . GLY A 1 82 ? -14.441 2.679 14.022 1.00 85.50 82 GLY A O 1
ATOM 646 N N . GLU A 1 83 ? -13.307 4.591 13.822 1.00 89.44 83 GLU A N 1
ATOM 647 C CA . GLU A 1 83 ? -13.524 4.701 12.380 1.00 89.44 83 GLU A CA 1
ATOM 648 C C . GLU A 1 83 ? -12.574 3.780 11.599 1.00 89.44 83 GLU A C 1
ATOM 650 O O . GLU A 1 83 ? -11.408 3.565 11.952 1.00 89.44 83 GLU A O 1
ATOM 655 N N . SER A 1 84 ? -13.059 3.277 10.462 1.00 90.19 84 SER A N 1
ATOM 656 C CA . SER A 1 84 ? -12.222 2.614 9.468 1.00 90.19 84 SER A CA 1
ATOM 657 C C . SER A 1 84 ? -12.351 3.251 8.089 1.00 90.19 84 SER A C 1
ATOM 659 O O . SER A 1 84 ? -13.427 3.645 7.642 1.00 90.19 84 SER A O 1
ATOM 661 N N . LEU A 1 85 ? -11.231 3.297 7.374 1.00 91.88 85 LEU A N 1
ATOM 662 C CA . LEU A 1 85 ? -11.152 3.743 5.994 1.00 91.88 85 LEU A CA 1
ATOM 663 C C . LEU A 1 85 ? -10.599 2.615 5.137 1.00 91.88 85 LEU A C 1
ATOM 665 O O . LEU A 1 85 ? -9.484 2.152 5.358 1.00 91.88 85 LEU A O 1
ATOM 669 N N . THR A 1 86 ? -11.351 2.235 4.107 1.00 91.75 86 THR A N 1
ATOM 670 C CA . THR A 1 86 ? -10.877 1.324 3.062 1.00 91.75 86 THR A CA 1
ATOM 671 C C . THR A 1 86 ? -10.816 2.063 1.730 1.00 91.75 86 THR A C 1
ATOM 673 O O . THR A 1 86 ? -11.768 2.745 1.338 1.00 91.75 86 THR A O 1
ATOM 676 N N . LEU A 1 87 ? -9.677 1.953 1.048 1.00 90.56 87 LEU A N 1
ATOM 677 C CA . LEU A 1 87 ? -9.439 2.476 -0.291 1.00 90.56 87 LEU A CA 1
ATOM 678 C C . LEU A 1 87 ? -8.988 1.340 -1.203 1.00 90.56 87 LEU A C 1
ATOM 680 O O . LEU A 1 87 ? -7.963 0.701 -0.967 1.00 90.56 87 LEU A O 1
ATOM 684 N N . GLU A 1 88 ? -9.751 1.127 -2.268 1.00 90.25 88 GLU A N 1
ATOM 685 C CA . GLU A 1 88 ? -9.536 0.051 -3.227 1.00 90.25 88 GLU A CA 1
ATOM 686 C C . GLU A 1 88 ? -9.173 0.611 -4.597 1.00 90.25 88 GLU A C 1
ATOM 688 O O . GLU A 1 88 ? -9.768 1.571 -5.081 1.00 90.25 88 GLU A O 1
ATOM 693 N N . THR A 1 89 ? -8.198 -0.022 -5.241 1.00 88.31 89 THR A N 1
ATOM 694 C CA . THR A 1 89 ? -7.796 0.254 -6.620 1.00 88.31 89 THR A CA 1
ATOM 695 C C . THR A 1 89 ? -7.572 -1.065 -7.366 1.00 88.31 89 THR A C 1
ATOM 697 O O . THR A 1 89 ? -7.622 -2.146 -6.782 1.00 88.31 89 THR A O 1
ATOM 700 N N . GLU A 1 90 ? -7.260 -1.006 -8.664 1.00 85.44 90 GLU A N 1
ATOM 701 C CA . GLU A 1 90 ? -7.047 -2.212 -9.482 1.00 85.44 90 GLU A CA 1
ATOM 702 C C . GLU A 1 90 ? -5.931 -3.146 -8.963 1.00 85.44 90 GLU A C 1
ATOM 704 O O . GLU A 1 90 ? -6.024 -4.365 -9.140 1.00 85.44 90 GLU A O 1
ATOM 709 N N . ASN A 1 91 ? -4.864 -2.596 -8.364 1.00 88.31 91 ASN A N 1
ATOM 710 C CA . ASN A 1 91 ? -3.661 -3.345 -7.977 1.00 88.31 91 ASN A CA 1
ATOM 711 C C . ASN A 1 91 ? -3.238 -3.152 -6.510 1.00 88.31 91 ASN A C 1
ATOM 713 O O . ASN A 1 91 ? -2.250 -3.759 -6.091 1.00 88.31 91 ASN A O 1
ATOM 717 N N . LEU A 1 92 ? -3.955 -2.324 -5.746 1.00 91.06 92 LEU A N 1
ATOM 718 C CA . LEU A 1 92 ? -3.639 -1.978 -4.361 1.00 91.06 92 LEU A CA 1
ATOM 719 C C . LEU A 1 92 ? -4.926 -1.776 -3.553 1.00 91.06 92 LEU A C 1
ATOM 721 O O . LEU A 1 92 ? -5.807 -1.036 -3.991 1.00 91.06 92 LEU A O 1
ATOM 725 N N . VAL A 1 93 ? -5.003 -2.381 -2.371 1.00 92.75 93 VAL A N 1
ATOM 726 C CA . VAL A 1 93 ? -6.052 -2.112 -1.380 1.00 92.75 93 VAL A CA 1
ATOM 727 C C . VAL A 1 93 ? -5.401 -1.720 -0.062 1.00 92.75 93 VAL A C 1
ATOM 729 O O . VAL A 1 93 ? -4.452 -2.370 0.372 1.00 92.75 93 VAL A O 1
ATOM 732 N N . VAL A 1 94 ? -5.900 -0.656 0.561 1.00 93.38 94 VAL A N 1
ATOM 733 C CA . VAL A 1 94 ? -5.438 -0.160 1.861 1.00 93.38 94 VAL A CA 1
ATOM 734 C C . VAL A 1 94 ? -6.640 -0.049 2.788 1.00 93.38 94 VAL A C 1
ATOM 736 O O . VAL A 1 94 ? -7.613 0.617 2.439 1.00 93.38 94 VAL A O 1
ATOM 739 N N . LYS A 1 95 ? -6.564 -0.665 3.968 1.00 93.50 95 LYS A N 1
ATOM 740 C CA . LYS A 1 95 ? -7.529 -0.484 5.058 1.00 93.50 95 LYS A CA 1
ATOM 741 C C . LYS A 1 95 ? -6.793 0.028 6.289 1.00 93.50 95 LYS A C 1
ATOM 743 O O . LYS A 1 95 ? -5.842 -0.597 6.745 1.00 93.50 95 LYS A O 1
ATOM 748 N N . ALA A 1 96 ? -7.228 1.162 6.815 1.00 93.62 96 ALA A N 1
ATOM 749 C CA . ALA A 1 96 ? -6.765 1.712 8.081 1.00 93.62 96 ALA A CA 1
ATOM 750 C C . ALA A 1 96 ? -7.934 1.720 9.069 1.00 93.62 96 ALA A C 1
ATOM 752 O O . ALA A 1 96 ? -9.061 2.030 8.684 1.00 93.62 96 ALA A O 1
ATOM 753 N N . VAL A 1 97 ? -7.673 1.357 10.319 1.00 92.19 97 VAL A N 1
ATOM 754 C CA . VAL A 1 97 ? -8.675 1.249 11.383 1.00 92.19 97 VAL A CA 1
ATOM 755 C C . VAL A 1 97 ? -8.120 1.937 12.625 1.00 92.19 97 VAL A C 1
ATOM 757 O O . VAL A 1 97 ? -7.027 1.584 13.073 1.00 92.19 97 VAL A O 1
ATOM 760 N N . SER A 1 98 ? -8.850 2.916 13.162 1.00 91.62 98 SER A N 1
ATOM 761 C CA . SER A 1 98 ? -8.709 3.305 14.566 1.00 91.62 98 SER A CA 1
ATOM 762 C C . SER A 1 98 ? -9.581 2.344 15.361 1.00 91.62 98 SER A C 1
ATOM 764 O O . SER A 1 98 ? -10.800 2.350 15.215 1.00 91.62 98 SER A O 1
ATOM 766 N N . TRP A 1 99 ? -8.951 1.455 16.118 1.00 89.81 99 TRP A N 1
ATOM 767 C CA . TRP A 1 99 ? -9.641 0.469 16.929 1.00 89.81 99 TRP A CA 1
ATOM 768 C C . TRP A 1 99 ? -9.637 0.899 18.388 1.00 89.81 99 TRP A C 1
ATOM 770 O O . TRP A 1 99 ? -8.613 1.295 18.947 1.00 89.81 99 TRP A O 1
ATOM 780 N N . ASP A 1 100 ? -10.806 0.781 18.994 1.00 84.81 100 ASP A N 1
ATOM 781 C CA . ASP A 1 100 ? -11.045 1.097 20.390 1.00 84.81 100 ASP A CA 1
ATOM 782 C C . ASP A 1 100 ? -12.131 0.171 20.948 1.00 84.81 100 ASP A C 1
ATOM 784 O O . ASP A 1 100 ? -13.219 0.119 20.370 1.00 84.81 100 ASP A O 1
ATOM 788 N N . PRO A 1 101 ? -11.888 -0.534 22.064 1.00 81.31 101 PRO A N 1
ATOM 789 C CA . PRO A 1 101 ? -12.839 -1.505 22.596 1.00 81.31 101 PRO A CA 1
ATOM 790 C C . PRO A 1 101 ? -14.168 -0.887 23.055 1.00 81.31 101 PRO A C 1
ATOM 792 O O . PRO A 1 101 ? -15.154 -1.608 23.163 1.00 81.31 101 PRO A O 1
ATOM 795 N N . GLU A 1 102 ? -14.213 0.418 23.354 1.00 79.50 102 GLU A N 1
ATOM 796 C CA . GLU A 1 102 ? -15.435 1.083 23.832 1.00 79.50 102 GLU A CA 1
ATOM 797 C C . GLU A 1 102 ? -16.385 1.492 22.699 1.00 79.50 102 GLU A C 1
ATOM 799 O O . GLU A 1 102 ? -17.601 1.496 22.894 1.00 79.50 102 GLU A O 1
ATOM 804 N N . THR A 1 103 ? -15.844 1.871 21.537 1.00 76.12 103 THR A N 1
ATOM 805 C CA . THR A 1 103 ? -16.630 2.392 20.407 1.00 76.12 103 THR A CA 1
ATOM 806 C C . THR A 1 103 ? -16.690 1.456 19.210 1.00 76.12 103 THR A C 1
ATOM 808 O O . THR A 1 103 ? -17.536 1.650 18.340 1.00 76.12 103 THR A O 1
ATOM 811 N N . SER A 1 104 ? -15.806 0.461 19.131 1.00 69.19 104 SER A N 1
ATOM 812 C CA . SER A 1 104 ? -15.795 -0.475 18.009 1.00 69.19 104 SER A CA 1
ATOM 813 C C . SER A 1 104 ? -16.872 -1.535 18.212 1.00 69.19 104 SER A C 1
ATOM 815 O O . SER A 1 104 ? -16.867 -2.238 19.217 1.00 69.19 104 SER A O 1
ATOM 817 N N . ASP A 1 105 ? -17.727 -1.734 17.208 1.00 64.69 105 ASP A N 1
ATOM 818 C CA . ASP A 1 105 ? -18.775 -2.773 17.197 1.00 64.69 105 ASP A CA 1
ATOM 819 C C . ASP A 1 105 ? -18.224 -4.225 17.210 1.00 64.69 105 ASP A C 1
ATOM 821 O O . ASP A 1 105 ? -18.980 -5.190 17.120 1.00 64.69 105 ASP A O 1
ATOM 825 N N . LEU A 1 106 ? -16.904 -4.406 17.337 1.00 64.56 106 LEU A N 1
ATOM 826 C CA . LEU A 1 106 ? -16.179 -5.684 17.334 1.00 64.56 106 LEU A CA 1
ATOM 827 C C . LEU A 1 106 ? -16.192 -6.351 18.720 1.00 64.56 106 LEU A C 1
ATOM 829 O O . LEU A 1 106 ? -15.149 -6.736 19.242 1.00 64.56 106 LEU A O 1
ATOM 833 N N . VAL A 1 107 ? -17.369 -6.442 19.341 1.00 55.34 107 VAL A N 1
ATOM 834 C CA . VAL A 1 107 ? -17.508 -6.904 20.734 1.00 55.34 107 VAL A CA 1
ATOM 835 C C . VAL A 1 107 ? -17.180 -8.399 20.892 1.00 55.34 107 VAL A C 1
ATOM 837 O O . VAL A 1 107 ? -16.800 -8.801 21.984 1.00 55.34 107 VAL A O 1
ATOM 840 N N . ASP A 1 108 ? -17.241 -9.195 19.816 1.00 59.19 108 ASP A N 1
ATOM 841 C CA . ASP A 1 108 ? -16.871 -10.626 19.817 1.00 59.19 108 ASP A CA 1
ATOM 842 C C . ASP A 1 108 ? -16.315 -11.140 18.466 1.00 59.19 108 ASP A C 1
ATOM 844 O O . ASP A 1 108 ? -16.027 -12.329 18.330 1.00 59.19 108 ASP A O 1
ATOM 848 N N . ASP A 1 109 ? -16.150 -10.268 17.464 1.00 71.31 109 ASP A N 1
ATOM 849 C CA . ASP A 1 109 ? -15.725 -10.670 16.118 1.00 71.31 109 ASP A CA 1
ATOM 850 C C . ASP A 1 109 ? -14.256 -10.313 15.853 1.00 71.31 109 ASP A C 1
ATOM 852 O O . ASP A 1 109 ? -13.793 -9.201 16.135 1.00 71.31 109 ASP A O 1
ATOM 856 N N . ASP A 1 110 ? -13.527 -11.257 15.253 1.00 83.19 110 ASP A N 1
ATOM 857 C CA . ASP A 1 110 ? -12.168 -11.032 14.771 1.00 83.19 110 ASP A CA 1
ATOM 858 C C . ASP A 1 110 ? -12.131 -9.930 13.700 1.00 83.19 110 ASP A C 1
ATOM 860 O O . ASP A 1 110 ? -13.036 -9.774 12.874 1.00 83.19 110 ASP A O 1
ATOM 864 N N . LEU A 1 111 ? -11.028 -9.177 13.646 1.00 85.44 111 LEU A N 1
ATOM 865 C CA . LEU A 1 111 ? -10.868 -8.146 12.629 1.00 85.44 111 LEU A CA 1
ATOM 866 C C . LEU A 1 111 ? -10.415 -8.767 11.306 1.00 85.44 111 LEU A C 1
ATOM 868 O O . LEU A 1 111 ? -9.220 -8.979 11.071 1.00 85.44 111 LEU A O 1
ATOM 872 N N . THR A 1 112 ? -11.375 -8.991 10.413 1.00 86.06 112 THR A N 1
ATOM 873 C CA . THR A 1 112 ? -11.119 -9.505 9.066 1.00 86.06 112 THR A CA 1
ATOM 874 C C . THR A 1 112 ? -10.894 -8.386 8.043 1.00 86.06 112 THR A C 1
ATOM 876 O O . THR A 1 112 ? -11.567 -7.344 7.997 1.00 86.06 112 THR A O 1
ATOM 879 N N . PHE A 1 113 ? -9.910 -8.611 7.180 1.00 86.81 113 PHE A N 1
ATOM 880 C CA . PHE A 1 113 ? -9.610 -7.824 6.000 1.00 86.81 113 PHE A CA 1
ATOM 881 C C . PHE A 1 113 ? -9.685 -8.716 4.765 1.00 86.81 113 PHE A C 1
ATOM 883 O O . PHE A 1 113 ? -8.853 -9.602 4.579 1.00 86.81 113 PHE A O 1
ATOM 890 N N . SER A 1 114 ? -10.663 -8.437 3.909 1.00 85.88 114 SER A N 1
ATOM 891 C CA . SER A 1 114 ? -10.920 -9.178 2.678 1.00 85.88 114 SER A CA 1
ATOM 892 C C . SER A 1 114 ? -10.680 -8.276 1.476 1.00 85.88 114 SER A C 1
ATOM 894 O O . SER A 1 114 ? -11.123 -7.129 1.444 1.00 85.88 114 SER A O 1
ATOM 896 N N . VAL A 1 115 ? -9.962 -8.792 0.486 1.00 83.88 115 VAL A N 1
ATOM 897 C CA . VAL A 1 115 ? -9.515 -8.030 -0.681 1.00 83.88 115 VAL A CA 1
ATOM 898 C C . VAL A 1 115 ? -10.293 -8.468 -1.909 1.00 83.88 115 VAL A C 1
ATOM 900 O O . VAL A 1 115 ? -10.357 -9.659 -2.208 1.00 83.88 115 VAL A O 1
ATOM 903 N N . HIS A 1 116 ? -10.791 -7.492 -2.664 1.00 82.00 116 HIS A N 1
ATOM 904 C CA . HIS A 1 116 ? -11.407 -7.698 -3.970 1.00 82.00 116 HIS A CA 1
ATOM 905 C C . HIS A 1 116 ? -10.755 -6.753 -4.975 1.00 82.00 116 HIS A C 1
ATOM 907 O O . HIS A 1 116 ? -10.991 -5.545 -4.952 1.00 82.00 116 HIS A O 1
ATOM 913 N N . TYR A 1 117 ? -9.898 -7.267 -5.861 1.00 74.19 117 TYR A N 1
ATOM 914 C CA . TYR A 1 117 ? -9.315 -6.398 -6.877 1.00 74.19 117 TYR A CA 1
ATOM 915 C C . TYR A 1 117 ? -10.364 -6.072 -7.935 1.00 74.19 117 TYR A C 1
ATOM 917 O O . TYR A 1 117 ? -10.913 -6.968 -8.576 1.00 74.19 117 TYR A O 1
ATOM 925 N N . GLN A 1 118 ? -10.591 -4.781 -8.185 1.00 66.69 118 GLN A N 1
ATOM 926 C CA . GLN A 1 118 ? -11.483 -4.355 -9.260 1.00 66.69 118 GLN A CA 1
ATOM 927 C C . GLN A 1 118 ? -11.022 -4.970 -10.589 1.00 66.69 118 GLN A C 1
ATOM 929 O O . GLN A 1 118 ? -9.877 -4.791 -11.024 1.00 66.69 118 GLN A O 1
ATOM 934 N N . ALA A 1 119 ? -11.911 -5.729 -11.234 1.00 57.47 119 ALA A N 1
ATOM 935 C CA . ALA A 1 119 ? -11.642 -6.283 -12.548 1.00 57.47 119 ALA A CA 1
ATOM 936 C C . ALA A 1 119 ? -11.441 -5.123 -13.528 1.00 57.47 119 ALA A C 1
ATOM 938 O O . ALA A 1 119 ? -12.294 -4.243 -13.660 1.00 57.47 119 ALA A O 1
ATOM 939 N N . ARG A 1 120 ? -10.306 -5.116 -14.235 1.00 49.44 120 ARG A N 1
ATOM 940 C CA . ARG A 1 120 ? -10.058 -4.133 -15.288 1.00 49.44 120 ARG A CA 1
ATOM 941 C C . ARG A 1 120 ? -11.192 -4.265 -16.295 1.00 49.44 120 ARG A C 1
ATOM 943 O O . ARG A 1 120 ? -11.259 -5.278 -16.993 1.00 49.44 120 ARG A O 1
ATOM 950 N N . GLN A 1 121 ? -12.046 -3.249 -16.414 1.00 42.94 121 GLN A N 1
ATOM 951 C CA . GLN A 1 121 ? -12.885 -3.106 -17.596 1.00 42.94 121 GLN A CA 1
ATOM 952 C C . GLN A 1 121 ? -11.923 -2.926 -18.769 1.00 42.94 121 GLN A C 1
ATOM 954 O O . GLN A 1 121 ? -11.479 -1.821 -19.088 1.00 42.94 121 GLN A O 1
ATOM 959 N N . ARG A 1 122 ? -11.510 -4.040 -19.382 1.00 41.50 122 ARG A N 1
ATOM 960 C CA . ARG A 1 122 ? -10.869 -4.021 -20.686 1.00 41.50 122 ARG A CA 1
ATOM 961 C C . ARG A 1 122 ? -11.895 -3.367 -21.598 1.00 41.50 122 ARG A C 1
ATOM 963 O O . ARG A 1 122 ? -12.817 -4.025 -22.057 1.00 41.50 122 ARG A O 1
ATOM 970 N N . ARG A 1 123 ? -11.738 -2.070 -21.868 1.00 41.03 123 ARG A N 1
ATOM 971 C CA . ARG A 1 123 ? -12.251 -1.491 -23.105 1.00 41.03 123 ARG A CA 1
ATOM 972 C C . ARG A 1 123 ? -11.588 -2.298 -24.210 1.00 41.03 123 ARG A C 1
ATOM 974 O O . ARG A 1 123 ? -10.413 -2.088 -24.513 1.00 41.03 123 ARG A O 1
ATOM 981 N N . GLU A 1 124 ? -12.305 -3.302 -24.701 1.00 39.28 124 GLU A N 1
ATOM 982 C CA . GLU A 1 124 ? -11.952 -4.082 -25.872 1.00 39.28 124 GLU A CA 1
ATOM 983 C C . GLU A 1 124 ? -11.833 -3.108 -27.041 1.00 39.28 124 GLU A C 1
ATOM 985 O O . GLU A 1 124 ? -12.781 -2.810 -27.759 1.00 39.28 124 GLU A O 1
ATOM 990 N N . TYR A 1 125 ? -10.635 -2.564 -27.224 1.00 37.44 125 TYR A N 1
ATOM 991 C CA . TYR A 1 125 ? -10.236 -2.061 -28.518 1.00 37.44 125 TYR A CA 1
ATOM 992 C C . TYR A 1 125 ? -10.216 -3.273 -29.440 1.00 37.44 125 TYR A C 1
ATOM 994 O O . TYR A 1 125 ? -9.334 -4.128 -29.332 1.00 37.44 125 TYR A O 1
ATOM 1002 N N . SER A 1 126 ? -11.211 -3.345 -30.325 1.00 40.09 126 SER A N 1
ATOM 1003 C CA . SER A 1 126 ? -11.301 -4.279 -31.442 1.00 40.09 126 SER A CA 1
ATOM 1004 C C . SER A 1 126 ? -10.137 -4.038 -32.415 1.00 40.09 126 SER A C 1
ATOM 1006 O O . SER A 1 126 ? -10.287 -3.485 -33.507 1.00 40.09 126 SER A O 1
ATOM 1008 N N . GLY A 1 127 ? -8.929 -4.404 -31.999 1.00 37.31 127 GLY A N 1
ATOM 1009 C CA . GLY A 1 127 ? -7.777 -4.525 -32.869 1.00 37.31 127 GLY A CA 1
ATOM 1010 C C . GLY A 1 127 ? -7.976 -5.766 -33.722 1.00 37.31 127 GLY A C 1
ATOM 1011 O O . GLY A 1 127 ? -8.033 -6.876 -33.203 1.00 37.31 127 GLY A O 1
ATOM 1012 N N . LYS A 1 128 ? -8.122 -5.564 -35.031 1.00 46.66 128 LYS A N 1
ATOM 1013 C CA . LYS A 1 128 ? -8.248 -6.596 -36.065 1.00 46.66 128 LYS A CA 1
ATOM 1014 C C . LYS A 1 128 ? -7.121 -7.636 -35.946 1.00 46.66 128 LYS A C 1
ATOM 1016 O O . LYS A 1 128 ? -6.062 -7.487 -36.542 1.00 46.66 128 LYS A O 1
ATOM 1021 N N . GLY A 1 129 ? -7.360 -8.701 -35.194 1.00 44.69 129 GLY A N 1
ATOM 1022 C CA . GLY A 1 129 ? -6.467 -9.841 -35.034 1.00 44.69 129 GLY A CA 1
ATOM 1023 C C . GLY A 1 129 ? -7.322 -11.067 -34.764 1.00 44.69 129 GLY A C 1
ATOM 1024 O O . GLY A 1 129 ? -8.197 -11.034 -33.909 1.00 44.69 129 GLY A O 1
ATOM 1025 N N . ARG A 1 130 ? -7.136 -12.116 -35.564 1.00 40.66 130 ARG A N 1
ATOM 1026 C CA . ARG A 1 130 ? -8.020 -13.285 -35.678 1.00 40.66 130 ARG A CA 1
ATOM 1027 C C . ARG A 1 130 ? -7.952 -14.213 -34.458 1.00 40.66 130 ARG A C 1
ATOM 1029 O O . ARG A 1 130 ? -7.552 -15.364 -34.584 1.00 40.66 130 ARG A O 1
ATOM 1036 N N . TYR A 1 131 ? -8.374 -13.735 -33.300 1.00 41.28 131 TYR A N 1
ATOM 1037 C CA . TYR A 1 131 ? -8.837 -14.596 -32.222 1.00 41.28 131 TYR A CA 1
ATOM 1038 C C . TYR A 1 131 ? -10.343 -14.386 -32.106 1.00 41.28 131 TYR A C 1
ATOM 1040 O O . TYR A 1 131 ? -10.794 -13.288 -31.799 1.00 41.28 131 TYR A O 1
ATOM 1048 N N . ARG A 1 132 ? -11.125 -15.423 -32.422 1.00 38.47 132 ARG A N 1
ATOM 1049 C CA . ARG A 1 132 ? -12.525 -15.504 -31.998 1.00 38.47 132 ARG A CA 1
ATOM 1050 C C . ARG A 1 132 ? -12.499 -16.106 -30.592 1.00 38.47 132 ARG A C 1
ATOM 1052 O O . ARG A 1 132 ? -12.330 -17.322 -30.504 1.00 38.47 132 ARG A O 1
ATOM 1059 N N . PRO A 1 133 ? -12.603 -15.320 -29.506 1.00 44.81 133 PRO A N 1
ATOM 1060 C CA . PRO A 1 133 ? -13.040 -15.903 -28.249 1.00 44.81 133 PRO A CA 1
ATOM 1061 C C . PRO A 1 133 ? -14.403 -16.554 -28.505 1.00 44.81 133 PRO A C 1
ATOM 1063 O O . PRO A 1 133 ? -15.251 -15.987 -29.201 1.00 44.81 133 PRO A O 1
ATOM 1066 N N . LEU A 1 134 ? -14.559 -17.797 -28.049 1.00 41.78 134 LEU A N 1
ATOM 1067 C CA . LEU A 1 134 ? -15.831 -18.508 -28.123 1.00 41.78 134 LEU A CA 1
ATOM 1068 C C . LEU A 1 134 ? -16.909 -17.631 -27.469 1.00 41.78 134 LEU A C 1
ATOM 1070 O O . LEU A 1 134 ? -16.621 -17.015 -26.439 1.00 41.78 134 LEU A O 1
ATOM 1074 N N . PRO A 1 135 ? -18.113 -17.529 -28.060 1.00 43.12 135 PRO A N 1
ATOM 1075 C CA . PRO A 1 135 ? -19.178 -16.762 -27.443 1.00 43.12 135 PRO A CA 1
ATOM 1076 C C . PRO A 1 135 ? -19.459 -17.353 -26.054 1.00 43.12 135 PRO A C 1
ATOM 1078 O O . PRO A 1 135 ? -19.537 -18.580 -25.930 1.00 43.12 135 PRO A O 1
ATOM 1081 N N . PRO A 1 136 ? -19.571 -16.510 -25.015 1.00 45.22 136 PRO A N 1
ATOM 1082 C CA . PRO A 1 136 ? -19.940 -16.981 -23.692 1.00 45.22 136 PRO A CA 1
ATOM 1083 C C . PRO A 1 136 ? -21.300 -17.690 -23.762 1.00 45.22 136 PRO A C 1
ATOM 1085 O O . PRO A 1 136 ? -22.180 -17.291 -24.533 1.00 45.22 136 PRO A O 1
ATOM 1088 N N . SER A 1 137 ? -21.445 -18.783 -23.008 1.00 45.44 137 SER A N 1
ATOM 1089 C CA . SER A 1 137 ? -22.684 -19.563 -22.939 1.00 45.44 137 SER A CA 1
ATOM 1090 C C . SER A 1 137 ? -23.852 -18.685 -22.484 1.00 45.44 137 SER A C 1
ATOM 1092 O O . SER A 1 137 ? -23.651 -17.698 -21.787 1.00 45.44 137 SER A O 1
ATOM 1094 N N . GLN A 1 138 ? -25.088 -19.039 -22.847 1.00 47.19 138 GLN A N 1
ATOM 1095 C CA . GLN A 1 138 ? -26.288 -18.295 -22.426 1.00 47.19 138 GLN A CA 1
ATOM 1096 C C . GLN A 1 138 ? -26.383 -18.103 -20.900 1.00 47.19 138 GLN A C 1
ATOM 1098 O O . GLN A 1 138 ? -26.866 -17.068 -20.460 1.00 47.19 138 GLN A O 1
ATOM 1103 N N . THR A 1 139 ? -25.805 -19.013 -20.110 1.00 52.59 139 THR A N 1
ATOM 1104 C CA . THR A 1 139 ? -25.701 -18.890 -18.646 1.00 52.59 139 THR A CA 1
ATOM 1105 C C . THR A 1 139 ? -24.864 -17.694 -18.175 1.00 52.59 139 THR A C 1
ATOM 1107 O O . THR A 1 139 ? -25.112 -17.170 -17.101 1.00 52.59 139 THR A O 1
ATOM 1110 N N . PHE A 1 140 ? -23.910 -17.218 -18.981 1.00 43.38 140 PHE A N 1
ATOM 1111 C CA . PHE A 1 140 ? -23.062 -16.068 -18.650 1.00 43.38 140 PHE A CA 1
ATOM 1112 C C . PHE A 1 140 ? -23.828 -14.739 -18.684 1.00 43.38 140 PHE A C 1
ATOM 1114 O O . PHE A 1 140 ? -23.477 -13.806 -17.971 1.00 43.38 140 PHE A O 1
ATOM 1121 N N . TRP A 1 141 ? -24.860 -14.631 -19.526 1.00 42.34 141 TRP A N 1
ATOM 1122 C CA . TRP A 1 141 ? -25.653 -13.404 -19.644 1.00 42.34 141 TRP A CA 1
ATOM 1123 C C . TRP A 1 141 ? -26.747 -13.318 -18.581 1.00 42.34 141 TRP A C 1
ATOM 1125 O O . TRP A 1 141 ? -27.016 -12.218 -18.100 1.00 42.34 141 TRP A O 1
ATOM 1135 N N . ASP A 1 142 ? -27.299 -14.461 -18.167 1.00 40.69 142 ASP A N 1
ATOM 1136 C CA . ASP A 1 142 ? -28.242 -14.533 -17.046 1.00 40.69 142 ASP A CA 1
ATOM 1137 C C . ASP A 1 142 ? -27.547 -14.209 -15.707 1.00 40.69 142 ASP A C 1
ATOM 1139 O O . ASP A 1 142 ? -28.129 -13.531 -14.866 1.00 40.69 142 ASP A O 1
ATOM 1143 N N . GLU A 1 143 ? -26.266 -14.568 -15.542 1.00 42.31 143 GLU A N 1
ATOM 1144 C CA . GLU A 1 143 ? -25.448 -14.177 -14.377 1.00 42.31 143 GLU A CA 1
ATOM 1145 C C . GLU A 1 143 ? -25.039 -12.689 -14.380 1.00 42.31 143 GLU A C 1
ATOM 1147 O O . GLU A 1 143 ? -24.707 -12.134 -13.337 1.00 42.31 143 GLU A O 1
ATOM 1152 N N . MET A 1 144 ? -25.075 -12.010 -15.534 1.00 38.75 144 MET A N 1
ATOM 1153 C CA . MET A 1 144 ? -24.643 -10.609 -15.663 1.00 38.75 144 MET A CA 1
ATOM 1154 C C . MET A 1 144 ? -25.760 -9.585 -15.404 1.00 38.75 144 MET A C 1
ATOM 1156 O O . MET A 1 144 ? -25.475 -8.393 -15.259 1.00 38.75 144 MET A O 1
ATOM 1160 N N . GLN A 1 145 ? -27.025 -10.021 -15.379 1.00 46.00 145 GLN A N 1
ATOM 1161 C CA . GLN A 1 145 ? -28.176 -9.152 -15.105 1.00 46.00 145 GLN A CA 1
ATOM 1162 C C . GLN A 1 145 ? -28.497 -9.008 -13.615 1.00 46.00 145 GLN A C 1
ATOM 1164 O O . GLN A 1 145 ? -29.190 -8.056 -13.251 1.00 46.00 145 GLN A O 1
ATOM 1169 N N . ASP A 1 146 ? -27.945 -9.864 -12.753 1.00 38.72 146 ASP A N 1
ATOM 1170 C CA . ASP A 1 146 ? -28.125 -9.747 -11.309 1.00 38.72 146 ASP A CA 1
ATOM 1171 C C . ASP A 1 146 ? -27.034 -8.843 -10.706 1.00 38.72 146 ASP A C 1
ATOM 1173 O O . ASP A 1 146 ? -25.956 -9.272 -10.294 1.00 38.72 146 ASP A O 1
ATOM 1177 N N . GLN A 1 147 ? -27.297 -7.532 -10.701 1.00 42.88 147 GLN A N 1
ATOM 1178 C CA . GLN A 1 147 ? -26.438 -6.469 -10.152 1.00 42.88 147 GLN A CA 1
ATOM 1179 C C . GLN A 1 147 ? -26.307 -6.509 -8.611 1.00 42.88 147 GLN A C 1
ATOM 1181 O O . GLN A 1 147 ? -26.369 -5.473 -7.950 1.00 42.88 147 GLN A O 1
ATOM 1186 N N . SER A 1 148 ? -26.113 -7.683 -8.009 1.00 38.12 148 SER A N 1
ATOM 1187 C CA . SER A 1 148 ? -25.890 -7.799 -6.562 1.00 38.12 148 SER A CA 1
ATOM 1188 C C . SER A 1 148 ? -24.979 -8.945 -6.110 1.00 38.12 148 SER A C 1
ATOM 1190 O O . SER A 1 148 ? -24.751 -9.081 -4.910 1.00 38.12 148 SER A O 1
ATOM 1192 N N . THR A 1 149 ? -24.371 -9.726 -7.010 1.00 35.84 149 THR A N 1
ATOM 1193 C CA . THR A 1 149 ? -23.375 -10.719 -6.581 1.00 35.84 149 THR A CA 1
ATOM 1194 C C . THR A 1 149 ? -22.011 -10.058 -6.403 1.00 35.84 149 THR A C 1
ATOM 1196 O O . THR A 1 149 ? -21.201 -9.967 -7.329 1.00 35.84 149 THR A O 1
ATOM 1199 N N . THR A 1 150 ? -21.757 -9.604 -5.177 1.00 38.88 150 THR A N 1
ATOM 1200 C CA . THR A 1 150 ? -20.438 -9.708 -4.546 1.00 38.88 150 THR A CA 1
ATOM 1201 C C . THR A 1 150 ? -19.727 -10.958 -5.067 1.00 38.88 150 THR A C 1
ATOM 1203 O O . THR A 1 150 ? -20.274 -12.060 -5.017 1.00 38.88 150 THR A O 1
ATOM 1206 N N . SER A 1 151 ? -18.529 -10.815 -5.636 1.00 40.69 151 SER A N 1
ATOM 1207 C CA . SER A 1 151 ? -17.749 -11.987 -6.025 1.00 40.69 151 SER A CA 1
ATOM 1208 C C . SER A 1 151 ? -17.541 -12.854 -4.782 1.00 40.69 151 SER A C 1
ATOM 1210 O O . SER A 1 151 ? -16.905 -12.409 -3.835 1.00 40.69 151 SER A O 1
ATOM 1212 N N . PHE A 1 152 ? -18.058 -14.083 -4.776 1.00 40.12 152 PHE A N 1
ATOM 1213 C CA . PHE A 1 152 ? -17.992 -15.010 -3.634 1.00 40.12 152 PHE A CA 1
ATOM 1214 C C . PHE A 1 152 ? -16.570 -15.504 -3.286 1.00 40.12 152 PHE A C 1
ATOM 1216 O O . PHE A 1 152 ? -16.411 -16.377 -2.437 1.00 40.12 152 PHE A O 1
ATOM 1223 N N . TYR A 1 153 ? -15.530 -14.967 -3.929 1.00 54.84 153 TYR A N 1
ATOM 1224 C CA . TYR A 1 153 ? -14.139 -15.319 -3.677 1.00 54.84 153 TYR A CA 1
ATOM 1225 C C . TYR A 1 153 ? -13.327 -14.061 -3.373 1.00 54.84 153 TYR A C 1
ATOM 1227 O O . TYR A 1 153 ? -13.044 -13.267 -4.271 1.00 54.84 153 TYR A O 1
ATOM 1235 N N . ASN A 1 154 ? -12.924 -13.926 -2.108 1.00 63.16 154 ASN A N 1
ATOM 1236 C CA . ASN A 1 154 ? -11.896 -12.980 -1.690 1.00 63.16 154 ASN A CA 1
ATOM 1237 C C . ASN A 1 154 ? -10.594 -13.315 -2.439 1.00 63.16 154 ASN A C 1
ATOM 1239 O O . ASN A 1 154 ? -10.142 -14.462 -2.438 1.00 63.16 154 ASN A O 1
ATOM 1243 N N . ASP A 1 155 ? -9.957 -12.321 -3.060 1.00 75.25 155 ASP A N 1
ATOM 1244 C CA . ASP A 1 155 ? -8.639 -12.487 -3.681 1.00 75.25 155 ASP A CA 1
ATOM 1245 C C . ASP A 1 155 ? -7.555 -12.779 -2.628 1.00 75.25 155 ASP A C 1
ATOM 1247 O O . ASP A 1 155 ? -6.568 -13.475 -2.886 1.00 75.25 155 ASP A O 1
ATOM 1251 N N . ALA A 1 156 ? -7.718 -12.209 -1.443 1.00 80.81 156 ALA A N 1
ATOM 1252 C CA . ALA A 1 156 ? -6.900 -12.475 -0.276 1.00 80.81 156 ALA A CA 1
ATOM 1253 C C . ALA A 1 156 ? -7.702 -12.128 0.978 1.00 80.81 156 ALA A C 1
ATOM 1255 O O . ALA A 1 156 ? -8.568 -11.252 0.938 1.00 80.81 156 ALA A O 1
ATOM 1256 N N . GLU A 1 157 ? -7.385 -12.790 2.083 1.00 87.44 157 GLU A N 1
ATOM 1257 C CA . GLU A 1 157 ? -8.013 -12.539 3.373 1.00 87.44 157 GLU A CA 1
ATOM 1258 C C . GLU A 1 157 ? -6.966 -12.616 4.481 1.00 87.44 157 GLU A C 1
ATOM 1260 O O . GLU A 1 157 ? -6.073 -13.468 4.448 1.00 87.44 157 GLU A O 1
ATOM 1265 N N . LEU A 1 158 ? -7.059 -11.701 5.440 1.00 87.62 158 LEU A N 1
ATOM 1266 C CA . LEU A 1 158 ? -6.285 -11.730 6.670 1.00 87.62 158 LEU A CA 1
ATOM 1267 C C . LEU A 1 158 ? -7.202 -11.431 7.843 1.00 87.62 158 LEU A C 1
ATOM 1269 O O . LEU A 1 158 ? -7.930 -10.443 7.814 1.00 87.62 158 LEU A O 1
ATOM 1273 N N . THR A 1 159 ? -7.090 -12.231 8.890 1.00 89.44 159 THR A N 1
ATOM 1274 C CA . THR A 1 159 ? -7.865 -12.057 10.115 1.00 89.44 159 THR A CA 1
ATOM 1275 C C . THR A 1 159 ? -6.908 -11.828 11.273 1.00 89.44 159 THR A C 1
ATOM 1277 O O . THR A 1 159 ? -5.940 -12.576 11.436 1.00 89.44 159 THR A O 1
ATOM 1280 N N . ILE A 1 160 ? -7.148 -10.769 12.046 1.00 89.62 160 ILE A N 1
ATOM 1281 C CA . ILE A 1 160 ? -6.452 -10.515 13.306 1.00 89.62 160 ILE A CA 1
ATOM 1282 C C . ILE A 1 160 ? -7.392 -10.931 14.438 1.00 89.62 160 ILE A C 1
ATOM 1284 O O . ILE A 1 160 ? -8.471 -10.343 14.543 1.00 89.62 160 ILE A O 1
ATOM 1288 N N . PRO A 1 161 ? -6.995 -11.905 15.274 1.00 90.75 161 PRO A N 1
ATOM 1289 C CA . PRO A 1 161 ? -7.845 -12.376 16.353 1.00 90.75 161 PRO A CA 1
ATOM 1290 C C . PRO A 1 161 ? -8.066 -11.281 17.396 1.00 90.75 161 PRO A C 1
ATOM 1292 O O . PRO A 1 161 ? -7.139 -10.515 17.702 1.00 90.75 161 PRO A O 1
ATOM 1295 N N . ILE A 1 162 ? -9.272 -11.217 17.959 1.00 88.75 162 ILE A N 1
ATOM 1296 C CA . ILE A 1 162 ? -9.644 -10.187 18.940 1.00 88.75 162 ILE A CA 1
ATOM 1297 C C . ILE A 1 162 ? -8.730 -10.204 20.174 1.00 88.75 162 ILE A C 1
ATOM 1299 O O . ILE A 1 162 ? -8.380 -9.149 20.707 1.00 88.75 162 ILE A O 1
ATOM 1303 N N . GLU A 1 163 ? -8.229 -11.374 20.584 1.00 88.94 163 GLU A N 1
ATOM 1304 C CA . GLU A 1 163 ? -7.304 -11.492 21.712 1.00 88.94 163 GLU A CA 1
ATOM 1305 C C . GLU A 1 163 ? -5.990 -10.753 21.456 1.00 88.94 163 GLU A C 1
ATOM 1307 O O . GLU A 1 163 ? -5.426 -10.170 22.382 1.00 88.94 163 GLU A O 1
ATOM 1312 N N . ALA A 1 164 ? -5.503 -10.727 20.210 1.00 89.62 164 ALA A N 1
ATOM 1313 C CA . ALA A 1 164 ? -4.298 -9.978 19.863 1.00 89.62 164 ALA A CA 1
ATOM 1314 C C . ALA A 1 164 ? -4.527 -8.463 19.962 1.00 89.62 164 ALA A C 1
ATOM 1316 O O . ALA A 1 164 ? -3.629 -7.742 20.401 1.00 89.62 164 ALA A O 1
ATOM 1317 N N . LEU A 1 165 ? -5.727 -7.987 19.610 1.00 88.75 165 LEU A N 1
ATOM 1318 C CA . LEU A 1 165 ? -6.106 -6.577 19.745 1.00 88.75 165 LEU A CA 1
ATOM 1319 C C . LEU A 1 165 ? -6.228 -6.179 21.216 1.00 88.75 165 LEU A C 1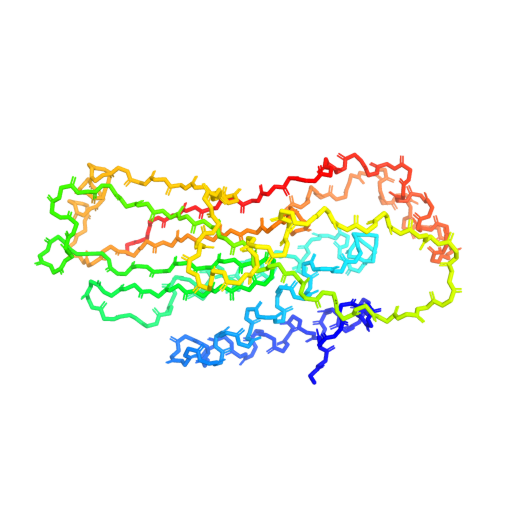
ATOM 1321 O O . LEU A 1 165 ? -5.629 -5.195 21.638 1.00 88.75 165 LEU A O 1
ATOM 1325 N N . LEU A 1 166 ? -6.899 -6.995 22.028 1.00 88.12 166 LEU A N 1
ATOM 1326 C CA . LEU A 1 166 ? -7.005 -6.771 23.471 1.00 88.12 166 LEU A CA 1
ATOM 1327 C C . LEU A 1 166 ? -5.632 -6.800 24.158 1.00 88.12 166 LEU A C 1
ATOM 1329 O O . LEU A 1 166 ? -5.348 -5.969 25.022 1.00 88.12 166 LEU A O 1
ATOM 1333 N N . MET A 1 167 ? -4.745 -7.721 23.764 1.00 88.31 167 MET A N 1
ATOM 1334 C CA . MET A 1 167 ? -3.373 -7.756 24.277 1.00 88.31 167 MET A CA 1
ATOM 1335 C C . MET A 1 167 ? -2.580 -6.505 23.899 1.00 88.31 167 MET A C 1
ATOM 1337 O O . MET A 1 167 ? -1.865 -5.979 24.751 1.00 88.31 167 MET A O 1
ATOM 1341 N N . ALA A 1 168 ? -2.699 -6.025 22.658 1.00 88.50 168 ALA A N 1
ATOM 1342 C CA . ALA A 1 168 ? -2.047 -4.794 22.221 1.00 88.50 168 ALA A CA 1
ATOM 1343 C C . ALA A 1 168 ? -2.601 -3.570 22.969 1.00 88.50 168 ALA A C 1
ATOM 1345 O O . ALA A 1 168 ? -1.827 -2.742 23.441 1.00 88.50 168 ALA A O 1
ATOM 1346 N N . GLN A 1 169 ? -3.917 -3.507 23.183 1.00 87.12 169 GLN A N 1
ATOM 1347 C CA . GLN A 1 169 ? -4.577 -2.407 23.885 1.00 87.12 169 GLN A CA 1
ATOM 1348 C C . GLN A 1 169 ? -4.173 -2.363 25.352 1.00 87.12 169 GLN A C 1
ATOM 1350 O O . GLN A 1 169 ? -3.993 -1.293 25.910 1.00 87.12 169 GLN A O 1
ATOM 1355 N N . ASN A 1 170 ? -3.952 -3.513 25.987 1.00 85.75 170 ASN A N 1
ATOM 1356 C CA . ASN A 1 170 ? -3.450 -3.550 27.360 1.00 85.75 170 ASN A CA 1
ATOM 1357 C C . ASN A 1 170 ? -2.022 -2.990 27.500 1.00 85.75 170 ASN A C 1
ATOM 1359 O O . ASN A 1 170 ? -1.587 -2.697 28.614 1.00 85.75 170 ASN A O 1
ATOM 1363 N N . GLN A 1 171 ? -1.280 -2.843 26.398 1.00 85.94 171 GLN A N 1
ATOM 1364 C CA . GLN A 1 171 ? 0.051 -2.232 26.390 1.00 85.94 171 GLN A CA 1
ATOM 1365 C C . GLN A 1 171 ? 0.000 -0.709 26.185 1.00 85.94 171 GLN A C 1
ATOM 1367 O O . GLN A 1 171 ? 1.028 -0.049 26.353 1.00 85.94 171 GLN A O 1
ATOM 1372 N N . THR A 1 172 ? -1.164 -0.137 25.856 1.00 80.94 172 THR A N 1
ATOM 1373 C CA . THR A 1 172 ? -1.327 1.285 25.525 1.00 80.94 172 THR A CA 1
ATOM 1374 C C . THR A 1 172 ? -2.543 1.916 26.193 1.00 80.94 172 THR A C 1
ATOM 1376 O O . THR A 1 172 ? -3.608 1.333 26.324 1.00 80.94 172 THR A O 1
ATOM 1379 N N . VAL A 1 173 ? -2.419 3.185 26.580 1.00 71.56 173 VAL A N 1
ATOM 1380 C CA . VAL A 1 173 ? -3.572 3.975 27.063 1.00 71.56 173 VAL A CA 1
ATOM 1381 C C . VAL A 1 173 ? -4.325 4.636 25.895 1.00 71.56 173 VAL A C 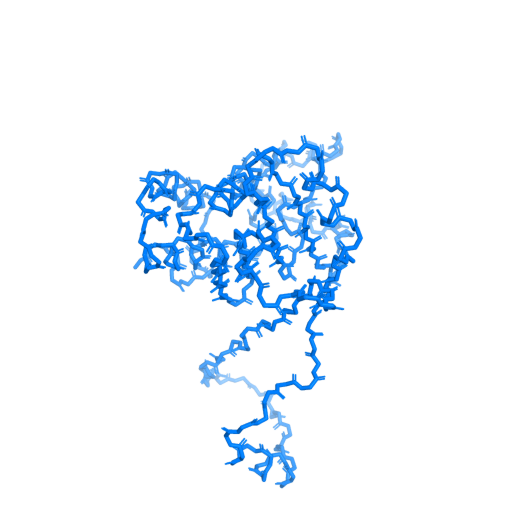1
ATOM 1383 O O . VAL A 1 173 ? -5.393 5.212 26.074 1.00 71.56 173 VAL A O 1
ATOM 1386 N N . HIS A 1 174 ? -3.756 4.576 24.693 1.00 76.88 174 HIS A N 1
ATOM 1387 C CA . HIS A 1 174 ? -4.275 5.212 23.486 1.00 76.88 174 HIS A CA 1
ATOM 1388 C C . HIS A 1 174 ? -4.980 4.206 22.571 1.00 76.88 174 HIS A C 1
ATOM 1390 O O . HIS A 1 174 ? -4.826 2.995 22.747 1.00 76.88 174 HIS A O 1
ATOM 1396 N N . GLU A 1 175 ? -5.758 4.736 21.621 1.00 82.94 175 GLU A N 1
ATOM 1397 C CA . GLU A 1 175 ? -6.397 3.967 20.547 1.00 82.94 175 GLU A CA 1
ATOM 1398 C C . GLU A 1 175 ? -5.364 3.134 19.777 1.00 82.94 175 GLU A C 1
ATOM 1400 O O . GLU A 1 175 ? -4.231 3.574 19.568 1.00 82.94 175 GLU A O 1
ATOM 1405 N N . LEU A 1 176 ? -5.749 1.932 19.346 1.00 89.50 176 LEU A N 1
ATOM 1406 C CA . LEU A 1 176 ? -4.887 1.105 18.514 1.00 89.50 176 LEU A CA 1
ATOM 1407 C C . LEU A 1 176 ? -5.061 1.472 17.053 1.00 89.50 176 LEU A C 1
ATOM 1409 O O . LEU A 1 176 ? -6.169 1.494 16.518 1.00 89.50 176 LEU A O 1
ATOM 1413 N N . ARG A 1 177 ? -3.942 1.666 16.362 1.00 90.81 177 ARG A N 1
ATOM 1414 C CA . ARG A 1 177 ? -3.954 1.896 14.925 1.00 90.81 177 ARG A CA 1
ATOM 1415 C C . ARG A 1 177 ? -3.617 0.612 14.190 1.00 90.81 177 ARG A C 1
ATOM 1417 O O . ARG A 1 177 ? -2.498 0.114 14.272 1.00 90.81 177 ARG A O 1
ATOM 1424 N N . ILE A 1 178 ? -4.567 0.098 13.420 1.00 92.69 178 ILE A N 1
ATOM 1425 C CA . ILE A 1 178 ? -4.395 -1.135 12.652 1.00 92.69 178 ILE A CA 1
ATOM 1426 C C . ILE A 1 178 ? -4.385 -0.784 11.170 1.00 92.69 178 ILE A C 1
ATOM 1428 O O . ILE A 1 178 ? -5.284 -0.106 10.669 1.00 92.69 178 ILE A O 1
ATOM 1432 N N . LYS A 1 179 ? -3.367 -1.254 10.450 1.00 93.88 179 LYS A N 1
ATOM 1433 C CA . LYS A 1 179 ? -3.240 -1.055 9.004 1.00 93.88 179 LYS A CA 1
ATOM 1434 C C . LYS A 1 179 ? -3.144 -2.385 8.281 1.00 93.88 179 LYS A C 1
ATOM 1436 O O . LYS A 1 179 ? -2.395 -3.264 8.697 1.00 93.88 179 LYS A O 1
ATOM 1441 N N . PHE A 1 180 ? -3.864 -2.482 7.173 1.00 93.94 180 PHE A N 1
ATOM 1442 C CA . PHE A 1 180 ? -3.797 -3.565 6.209 1.00 93.94 180 PHE A CA 1
ATOM 1443 C C . PHE A 1 180 ? -3.477 -2.999 4.831 1.00 93.94 180 PHE A C 1
ATOM 1445 O O . PHE A 1 180 ? -4.078 -2.015 4.392 1.00 93.94 180 PHE A O 1
ATOM 1452 N N . VAL A 1 181 ? -2.553 -3.643 4.127 1.00 93.88 181 VAL A N 1
ATOM 1453 C CA . VAL A 1 181 ? -2.182 -3.281 2.761 1.00 93.88 181 VAL A CA 1
ATOM 1454 C C . VAL A 1 181 ? -2.070 -4.547 1.922 1.00 93.88 181 VAL A C 1
ATOM 1456 O O . VAL A 1 181 ? -1.366 -5.487 2.288 1.00 93.88 181 VAL A O 1
ATOM 1459 N N . ALA A 1 182 ? -2.751 -4.571 0.779 1.00 92.56 182 ALA A N 1
ATOM 1460 C CA . ALA A 1 182 ? -2.720 -5.678 -0.165 1.00 92.56 182 ALA A CA 1
ATOM 1461 C C . ALA A 1 182 ? -2.261 -5.222 -1.548 1.00 92.56 182 ALA A C 1
ATOM 1463 O O . ALA A 1 182 ? -2.963 -4.484 -2.242 1.00 92.56 182 ALA A O 1
ATOM 1464 N N . TYR A 1 183 ? -1.127 -5.747 -1.998 1.00 91.00 183 TYR A N 1
ATOM 1465 C CA . TYR A 1 183 ? -0.592 -5.550 -3.339 1.00 91.00 183 TYR A CA 1
ATOM 1466 C C . TYR A 1 183 ? -0.906 -6.761 -4.214 1.00 91.00 183 TYR A C 1
ATOM 1468 O O . TYR A 1 183 ? -0.593 -7.905 -3.871 1.00 91.00 183 TYR A O 1
ATOM 1476 N N . LYS A 1 184 ? -1.459 -6.506 -5.401 1.00 87.56 184 LYS A N 1
ATOM 1477 C CA . LYS A 1 184 ? -1.831 -7.561 -6.357 1.00 87.56 184 LYS A CA 1
ATOM 1478 C C . LYS A 1 184 ? -0.633 -8.316 -6.929 1.00 87.56 184 LYS A C 1
ATOM 1480 O O . LYS A 1 184 ? -0.795 -9.407 -7.472 1.00 87.56 184 LYS A O 1
ATOM 1485 N N . ASN A 1 185 ? 0.553 -7.715 -6.862 1.00 85.19 185 ASN A N 1
ATOM 1486 C CA . ASN A 1 185 ? 1.812 -8.340 -7.238 1.00 85.19 185 ASN A CA 1
ATOM 1487 C C . ASN A 1 185 ? 2.955 -7.907 -6.305 1.00 85.19 185 ASN A C 1
ATOM 1489 O O . ASN A 1 185 ? 2.863 -6.882 -5.633 1.00 85.19 185 ASN A O 1
ATOM 1493 N N . ASP A 1 186 ? 4.044 -8.670 -6.294 1.00 85.31 186 ASP A N 1
ATOM 1494 C CA . ASP A 1 186 ? 5.224 -8.456 -5.449 1.00 85.31 186 ASP A CA 1
ATOM 1495 C C . ASP A 1 186 ? 6.305 -7.574 -6.102 1.00 85.31 186 ASP A C 1
ATOM 1497 O O . ASP A 1 186 ? 7.445 -7.523 -5.638 1.00 85.31 186 ASP A O 1
ATOM 1501 N N . LYS A 1 187 ? 5.977 -6.824 -7.165 1.00 85.38 187 LYS A N 1
ATOM 1502 C CA . LYS A 1 187 ? 6.970 -6.037 -7.916 1.00 85.38 187 LYS A CA 1
ATOM 1503 C C . LYS A 1 187 ? 7.662 -4.964 -7.073 1.00 85.38 187 LYS A C 1
ATOM 1505 O O . LYS A 1 187 ? 8.756 -4.541 -7.431 1.00 85.38 187 LYS A O 1
ATOM 1510 N N . PHE A 1 188 ? 7.094 -4.499 -5.969 1.00 87.50 188 PHE A N 1
ATOM 1511 C CA . PHE A 1 188 ? 7.817 -3.575 -5.087 1.00 87.50 188 PHE A CA 1
ATOM 1512 C C . PHE A 1 188 ? 8.670 -4.267 -4.018 1.00 87.50 188 PHE A C 1
ATOM 1514 O O . PHE A 1 188 ? 9.506 -3.621 -3.406 1.00 87.50 188 PHE A O 1
ATOM 1521 N N . PHE A 1 189 ? 8.560 -5.588 -3.874 1.00 84.88 189 PHE A N 1
ATOM 1522 C CA . PHE A 1 189 ? 9.215 -6.384 -2.830 1.00 84.88 189 PHE A CA 1
ATOM 1523 C C . PHE A 1 189 ? 10.319 -7.294 -3.386 1.00 84.88 189 PHE A C 1
ATOM 1525 O O . PHE A 1 189 ? 10.644 -8.336 -2.818 1.00 84.88 189 PHE A O 1
ATOM 1532 N N . ARG A 1 190 ? 10.881 -6.930 -4.542 1.00 74.44 190 ARG A N 1
ATOM 1533 C CA . ARG A 1 190 ? 11.905 -7.731 -5.221 1.00 74.44 190 ARG A CA 1
ATOM 1534 C C . ARG A 1 190 ? 13.216 -7.717 -4.436 1.00 74.44 190 ARG A C 1
ATOM 1536 O O . ARG A 1 190 ? 13.630 -6.692 -3.901 1.00 74.44 190 ARG A O 1
ATOM 1543 N N . GLU A 1 191 ? 13.899 -8.858 -4.436 1.00 67.94 191 GLU A N 1
ATOM 1544 C CA . GLU A 1 191 ? 15.246 -8.970 -3.879 1.00 67.94 191 GLU A CA 1
ATOM 1545 C C . GLU A 1 191 ? 16.226 -8.024 -4.586 1.00 67.94 191 GLU A C 1
ATOM 1547 O O . GLU A 1 191 ? 16.115 -7.755 -5.788 1.00 67.94 191 GLU A O 1
ATOM 1552 N N . LYS A 1 192 ? 17.220 -7.540 -3.831 1.00 66.12 192 LYS A N 1
ATOM 1553 C CA . LYS A 1 192 ? 18.286 -6.694 -4.374 1.00 66.12 192 LYS A CA 1
ATOM 1554 C C . LYS A 1 192 ? 19.002 -7.415 -5.514 1.00 66.12 192 LYS A C 1
ATOM 1556 O O . LYS A 1 192 ? 19.286 -8.609 -5.429 1.00 66.12 192 LYS A O 1
ATOM 1561 N N . ALA A 1 193 ? 19.367 -6.656 -6.545 1.00 64.38 193 ALA A N 1
ATOM 1562 C CA . ALA A 1 193 ? 20.163 -7.147 -7.662 1.00 64.38 193 ALA A CA 1
ATOM 1563 C C . ALA A 1 193 ? 21.420 -7.890 -7.159 1.00 64.38 193 ALA A C 1
ATOM 1565 O O . ALA A 1 193 ? 22.288 -7.299 -6.503 1.00 64.38 193 ALA A O 1
ATOM 1566 N N . THR A 1 194 ? 21.526 -9.192 -7.455 1.00 65.75 194 THR A N 1
ATOM 1567 C CA . THR A 1 194 ? 22.711 -9.981 -7.078 1.00 65.75 194 THR A CA 1
ATOM 1568 C C . THR A 1 194 ? 23.930 -9.540 -7.901 1.00 65.75 194 THR A C 1
ATOM 1570 O O . THR A 1 194 ? 23.797 -8.832 -8.902 1.00 65.75 194 THR A O 1
ATOM 1573 N N . ALA A 1 195 ? 25.145 -9.944 -7.508 1.00 63.72 195 ALA A N 1
ATOM 1574 C CA . ALA A 1 195 ? 26.383 -9.569 -8.210 1.00 63.72 195 ALA A CA 1
ATOM 1575 C C . ALA A 1 195 ? 26.353 -9.891 -9.722 1.00 63.72 195 ALA A C 1
ATOM 1577 O O . ALA A 1 195 ? 26.953 -9.177 -10.520 1.00 63.72 195 ALA A O 1
ATOM 1578 N N . ARG A 1 196 ? 25.591 -10.918 -10.115 1.00 62.09 196 ARG A N 1
ATOM 1579 C CA . ARG A 1 196 ? 25.356 -11.323 -11.506 1.00 62.09 196 ARG A CA 1
ATOM 1580 C C . ARG A 1 196 ? 24.484 -10.325 -12.282 1.00 62.09 196 ARG A C 1
ATOM 1582 O O . ARG A 1 196 ? 24.773 -10.036 -13.435 1.00 62.09 196 ARG A O 1
ATOM 1589 N N . TRP A 1 197 ? 23.493 -9.704 -11.638 1.00 66.81 197 TRP A N 1
ATOM 1590 C CA . TRP A 1 197 ? 22.649 -8.662 -12.250 1.00 66.81 197 TRP A CA 1
ATOM 1591 C C . TRP A 1 197 ? 23.438 -7.381 -12.530 1.00 66.81 197 TRP A C 1
ATOM 1593 O O . TRP A 1 197 ? 23.185 -6.711 -13.528 1.00 66.81 197 TRP A O 1
ATOM 1603 N N . ARG A 1 198 ? 24.430 -7.059 -11.688 1.00 66.06 198 ARG A N 1
ATOM 1604 C CA . ARG A 1 198 ? 25.333 -5.916 -11.917 1.00 66.06 198 ARG A CA 1
ATOM 1605 C C . ARG A 1 198 ? 26.193 -6.099 -13.170 1.00 66.06 198 ARG A C 1
ATOM 1607 O O . ARG A 1 198 ? 26.561 -5.120 -13.799 1.00 66.06 198 ARG A O 1
ATOM 1614 N N . GLN A 1 199 ? 26.464 -7.334 -13.597 1.00 66.56 199 GLN A N 1
ATOM 1615 C CA . GLN A 1 199 ? 27.171 -7.580 -14.863 1.00 66.56 199 GLN A CA 1
ATOM 1616 C C . GLN A 1 199 ? 26.314 -7.216 -16.083 1.00 66.56 199 GLN A C 1
ATOM 1618 O O . GLN A 1 199 ? 26.857 -6.770 -17.092 1.00 66.56 199 GLN A O 1
ATOM 1623 N N . CYS A 1 200 ? 24.982 -7.314 -15.983 1.00 66.06 200 CYS A N 1
ATOM 1624 C CA . CYS A 1 200 ? 24.088 -6.833 -17.037 1.00 66.06 200 CYS A CA 1
ATOM 1625 C C . CYS A 1 200 ? 24.136 -5.294 -17.179 1.00 66.06 200 CYS A C 1
ATOM 1627 O O . CYS A 1 200 ? 23.800 -4.783 -18.245 1.00 66.06 200 CYS A O 1
ATOM 1629 N N . GLU A 1 201 ? 24.563 -4.543 -16.155 1.00 61.62 201 GLU A N 1
ATOM 1630 C CA . GLU A 1 201 ? 24.638 -3.070 -16.163 1.00 61.62 201 GLU A CA 1
ATOM 1631 C C . GLU A 1 201 ? 25.678 -2.541 -17.159 1.00 61.62 201 GLU A C 1
ATOM 1633 O O . GLU A 1 201 ? 25.409 -1.585 -17.889 1.00 61.62 201 GLU A O 1
ATOM 1638 N N . GLY A 1 202 ? 26.825 -3.223 -17.246 1.00 60.91 202 GLY A N 1
ATOM 1639 C CA . GLY A 1 202 ? 27.925 -2.876 -18.148 1.00 60.91 202 GLY A CA 1
ATOM 1640 C C . GLY A 1 202 ? 27.653 -3.180 -19.621 1.00 60.91 202 GLY A C 1
ATOM 1641 O O . GLY A 1 202 ? 28.526 -2.960 -20.453 1.00 60.91 202 GLY A O 1
ATOM 1642 N N . SER A 1 203 ? 26.472 -3.707 -19.961 1.00 63.59 203 SER A N 1
ATOM 1643 C CA . SER A 1 203 ? 26.125 -3.970 -21.353 1.00 63.59 203 SER A CA 1
ATOM 1644 C C . SER A 1 203 ? 25.587 -2.714 -22.047 1.00 63.59 203 SER A C 1
ATOM 1646 O O . SER A 1 203 ? 24.622 -2.071 -21.601 1.00 63.59 203 SER A O 1
ATOM 1648 N N . ASP A 1 204 ? 26.238 -2.367 -23.157 1.00 56.72 204 ASP A N 1
ATOM 1649 C CA . ASP A 1 204 ? 25.905 -1.216 -23.986 1.00 56.72 204 ASP A CA 1
ATOM 1650 C C . ASP A 1 204 ? 24.631 -1.499 -24.786 1.00 56.72 204 ASP A C 1
ATOM 1652 O O . ASP A 1 204 ? 24.628 -2.139 -25.837 1.00 56.72 204 ASP A O 1
ATOM 1656 N N . GLY A 1 205 ? 23.504 -1.033 -24.252 1.00 64.81 205 GLY A N 1
ATOM 1657 C CA . GLY A 1 205 ? 22.235 -0.979 -24.966 1.00 64.81 205 GLY A CA 1
ATOM 1658 C C . GLY A 1 205 ? 21.060 -1.582 -24.204 1.00 64.81 205 GLY A C 1
ATOM 1659 O O . GLY A 1 205 ? 21.126 -2.679 -23.648 1.00 64.81 205 GLY A O 1
ATOM 1660 N N . TYR A 1 206 ? 19.926 -0.877 -24.261 1.00 65.00 206 TYR A N 1
ATOM 1661 C CA . TYR A 1 206 ? 18.660 -1.273 -23.635 1.00 65.00 206 TYR A CA 1
ATOM 1662 C C . TYR A 1 206 ? 18.254 -2.716 -23.972 1.00 65.00 206 TYR A C 1
ATOM 1664 O O . TYR A 1 206 ? 17.845 -3.466 -23.091 1.00 65.00 206 TYR A O 1
ATOM 1672 N N . ARG A 1 207 ? 18.417 -3.129 -25.236 1.00 63.97 207 ARG A N 1
ATOM 1673 C CA . ARG A 1 207 ? 18.055 -4.474 -25.712 1.00 63.97 207 ARG A CA 1
ATOM 1674 C C . ARG A 1 207 ? 18.942 -5.571 -25.113 1.00 63.97 207 ARG A C 1
ATOM 1676 O O . ARG A 1 207 ? 18.438 -6.644 -24.806 1.00 63.97 207 ARG A O 1
ATOM 1683 N N . SER A 1 208 ? 20.231 -5.290 -24.911 1.00 65.25 208 SER A N 1
ATOM 1684 C CA . SER A 1 208 ? 21.164 -6.223 -24.269 1.00 65.25 208 SER A CA 1
ATOM 1685 C C . SER A 1 208 ? 20.817 -6.410 -22.792 1.00 65.25 208 SER A C 1
ATOM 1687 O O . SER A 1 208 ? 20.676 -7.541 -22.330 1.00 65.25 208 SER A O 1
ATOM 1689 N N . ARG A 1 209 ? 20.564 -5.304 -22.077 1.00 67.88 209 ARG A N 1
ATOM 1690 C CA . ARG A 1 209 ? 20.119 -5.340 -20.675 1.00 67.88 209 ARG A CA 1
ATOM 1691 C C . ARG A 1 209 ? 18.795 -6.075 -20.535 1.00 67.88 209 ARG A C 1
ATOM 1693 O O . ARG A 1 209 ? 18.682 -6.975 -19.717 1.00 67.88 209 ARG A O 1
ATOM 1700 N N . TYR A 1 210 ? 17.811 -5.743 -21.368 1.00 64.31 210 TYR A N 1
ATOM 1701 C CA . TYR A 1 210 ? 16.499 -6.385 -21.359 1.00 64.31 210 TYR A CA 1
ATOM 1702 C C . TYR A 1 210 ? 16.599 -7.904 -21.529 1.00 64.31 210 TYR A C 1
ATOM 1704 O O . TYR A 1 210 ? 16.028 -8.639 -20.729 1.00 64.31 210 TYR A O 1
ATOM 1712 N N . ASN A 1 211 ? 17.365 -8.370 -22.521 1.00 65.38 211 ASN A N 1
ATOM 1713 C CA . ASN A 1 211 ? 17.539 -9.798 -22.780 1.00 65.38 211 ASN A CA 1
ATOM 1714 C C . ASN A 1 211 ? 18.258 -10.509 -21.622 1.00 65.38 211 ASN A C 1
ATOM 1716 O O . ASN A 1 211 ? 17.832 -11.590 -21.241 1.00 65.38 211 ASN A O 1
ATOM 1720 N N . CYS A 1 212 ? 19.285 -9.880 -21.032 1.00 66.88 212 CYS A N 1
ATOM 1721 C CA . CYS A 1 212 ? 20.004 -10.388 -19.853 1.00 66.88 212 CYS A CA 1
ATOM 1722 C C . CYS A 1 212 ? 19.059 -10.576 -18.652 1.00 66.88 212 CYS A C 1
ATOM 1724 O O . CYS A 1 212 ? 19.089 -11.600 -17.972 1.00 66.88 212 CYS A O 1
ATOM 1726 N N . LEU A 1 213 ? 18.171 -9.599 -18.431 1.00 63.50 213 LEU A N 1
ATOM 1727 C CA . LEU A 1 213 ? 17.221 -9.585 -17.318 1.00 63.50 213 LEU A CA 1
ATOM 1728 C C . LEU A 1 213 ? 16.054 -10.566 -17.527 1.00 63.50 213 LEU A C 1
ATOM 1730 O O . LEU A 1 213 ? 15.574 -11.137 -16.554 1.00 63.50 213 LEU A O 1
ATOM 1734 N N . GLN A 1 214 ? 15.590 -10.771 -18.766 1.00 59.38 214 GLN A N 1
ATOM 1735 C CA . GLN A 1 214 ? 14.452 -11.652 -19.072 1.00 59.38 214 GLN A CA 1
ATOM 1736 C C . GLN A 1 214 ? 14.754 -13.138 -18.853 1.00 59.38 214 GLN A C 1
ATOM 1738 O O . GLN A 1 214 ? 13.856 -13.903 -18.509 1.00 59.38 214 GLN A O 1
ATOM 1743 N N . THR A 1 215 ? 16.004 -13.556 -19.051 1.00 53.56 215 THR A N 1
ATOM 1744 C CA . THR A 1 215 ? 16.415 -14.961 -18.921 1.00 53.56 215 THR A CA 1
ATOM 1745 C C . THR A 1 215 ? 16.439 -15.478 -17.483 1.00 53.56 215 THR A C 1
ATOM 1747 O O . THR A 1 215 ? 16.492 -16.689 -17.288 1.00 53.56 215 THR A O 1
ATOM 1750 N N . GLU A 1 216 ? 16.385 -14.599 -16.477 1.00 51.25 216 GLU A N 1
ATOM 1751 C CA . GLU A 1 216 ? 16.608 -14.968 -15.069 1.00 51.25 216 GLU A CA 1
ATOM 1752 C C . GLU A 1 216 ? 15.48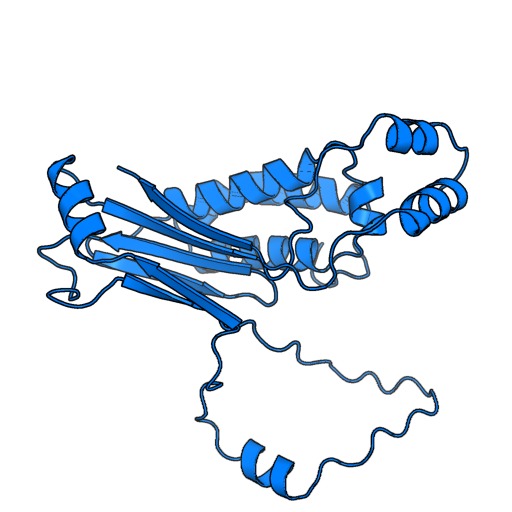2 -14.534 -14.115 1.00 51.25 216 GLU A C 1
ATOM 1754 O O . GLU A 1 216 ? 15.582 -14.746 -12.906 1.00 51.25 216 GLU A O 1
ATOM 1759 N N . THR A 1 217 ? 14.382 -13.953 -14.612 1.00 49.06 217 THR A N 1
ATOM 1760 C CA . THR A 1 217 ? 13.219 -13.643 -13.766 1.00 49.06 217 THR A CA 1
ATOM 1761 C C . THR A 1 217 ? 12.440 -14.910 -13.426 1.00 49.06 217 THR A C 1
ATOM 1763 O O . THR A 1 217 ? 11.397 -15.192 -14.005 1.00 49.06 217 THR A O 1
ATOM 1766 N N . THR A 1 218 ? 12.905 -15.641 -12.417 1.00 42.59 218 THR A N 1
ATOM 1767 C CA . THR A 1 218 ? 12.079 -16.564 -11.625 1.00 42.59 218 THR A CA 1
ATOM 1768 C C . THR A 1 218 ? 11.295 -15.800 -10.550 1.00 42.59 218 THR A C 1
ATOM 1770 O O . THR A 1 218 ? 11.162 -16.260 -9.416 1.00 42.59 218 THR A O 1
ATOM 1773 N N . GLY A 1 219 ? 10.801 -14.599 -10.870 1.00 45.91 219 GLY A N 1
ATOM 1774 C CA . GLY A 1 219 ? 9.718 -14.011 -10.091 1.00 45.91 219 GLY A CA 1
ATOM 1775 C C . GLY A 1 219 ? 8.513 -14.909 -10.315 1.00 45.91 219 GLY A C 1
ATOM 1776 O O . GLY A 1 219 ? 8.120 -15.112 -11.460 1.00 45.91 219 GLY A O 1
ATOM 1777 N N . PHE A 1 220 ? 7.998 -15.541 -9.263 1.00 44.72 220 PHE A N 1
ATOM 1778 C CA . PHE A 1 220 ? 6.878 -16.462 -9.415 1.00 44.72 220 PHE A CA 1
ATOM 1779 C C . PHE A 1 220 ? 5.669 -15.659 -9.911 1.00 44.72 220 PHE A C 1
ATOM 1781 O O . PHE A 1 220 ? 5.175 -14.801 -9.170 1.00 44.72 220 PHE A O 1
ATOM 1788 N N . PRO A 1 221 ? 5.189 -15.891 -11.145 1.00 49.50 221 PRO A N 1
ATOM 1789 C CA . PRO A 1 221 ? 4.034 -15.169 -11.647 1.00 49.50 221 PRO A CA 1
ATOM 1790 C C . PRO A 1 221 ? 2.840 -15.461 -10.732 1.00 49.50 221 PRO A C 1
ATOM 1792 O O . PRO A 1 221 ? 2.492 -16.618 -10.512 1.00 49.50 221 PRO A O 1
ATOM 1795 N N . GLY A 1 222 ? 2.233 -14.408 -10.179 1.00 58.59 222 GLY A N 1
ATOM 1796 C CA . GLY A 1 222 ? 1.041 -14.514 -9.330 1.00 58.59 222 GLY A CA 1
ATOM 1797 C C . GLY A 1 222 ? 1.263 -14.379 -7.820 1.00 58.59 222 GLY A C 1
ATOM 1798 O O . GLY A 1 222 ? 0.296 -14.523 -7.076 1.00 58.59 222 GLY A O 1
ATOM 1799 N N . ARG A 1 223 ? 2.477 -14.068 -7.341 1.00 71.38 223 ARG A N 1
ATOM 1800 C CA . ARG A 1 223 ? 2.681 -13.711 -5.926 1.00 71.38 223 ARG A CA 1
ATOM 1801 C C . ARG A 1 223 ? 1.952 -12.417 -5.579 1.00 71.38 223 ARG A C 1
ATOM 1803 O O . ARG A 1 223 ? 2.140 -11.410 -6.251 1.00 71.38 223 ARG A O 1
ATOM 1810 N N . ARG A 1 224 ? 1.149 -12.457 -4.519 1.00 80.50 224 ARG A N 1
ATOM 1811 C CA . ARG A 1 224 ? 0.454 -11.311 -3.915 1.00 80.50 224 ARG A CA 1
ATOM 1812 C C . ARG A 1 224 ? 1.134 -10.986 -2.590 1.00 80.50 224 ARG A C 1
ATOM 1814 O O . ARG A 1 224 ? 1.699 -11.883 -1.965 1.00 80.50 224 ARG A O 1
ATOM 1821 N N . VAL A 1 225 ? 1.086 -9.728 -2.169 1.00 83.88 225 VAL A N 1
ATOM 1822 C CA . VAL A 1 225 ? 1.652 -9.311 -0.880 1.00 83.88 225 VAL A CA 1
ATOM 1823 C C . VAL A 1 225 ? 0.537 -8.764 -0.015 1.00 83.88 225 VAL A C 1
ATOM 1825 O O . VAL A 1 225 ? -0.135 -7.814 -0.404 1.00 83.88 225 VAL A O 1
ATOM 1828 N N . LEU A 1 226 ? 0.354 -9.380 1.147 1.00 85.81 226 LEU A N 1
ATOM 1829 C CA . LEU A 1 226 ? -0.608 -8.976 2.158 1.00 85.81 226 LEU A CA 1
ATOM 1830 C C . LEU A 1 226 ? 0.174 -8.612 3.414 1.00 85.81 226 LEU A C 1
ATOM 1832 O O . LEU A 1 226 ? 0.991 -9.399 3.888 1.00 85.81 226 LEU A O 1
ATOM 1836 N N . GLN A 1 227 ? -0.037 -7.403 3.909 1.00 87.38 227 GLN A N 1
ATOM 1837 C CA . GLN A 1 227 ? 0.634 -6.877 5.087 1.00 87.38 227 GLN A CA 1
ATOM 1838 C C . GLN A 1 227 ? -0.421 -6.407 6.070 1.00 87.38 227 GLN A C 1
ATOM 1840 O O . GLN A 1 227 ? -1.367 -5.725 5.680 1.00 87.38 227 GLN A O 1
ATOM 1845 N N . ALA A 1 228 ? -0.225 -6.741 7.339 1.00 87.31 228 ALA A N 1
ATOM 1846 C CA . ALA A 1 228 ? -0.904 -6.068 8.424 1.00 87.31 228 ALA A CA 1
ATOM 1847 C C . ALA A 1 228 ? 0.066 -5.750 9.542 1.00 87.31 228 ALA A C 1
ATOM 1849 O O . ALA A 1 228 ? 1.057 -6.450 9.755 1.00 87.31 228 ALA A O 1
ATOM 1850 N N . SER A 1 229 ? -0.239 -4.678 10.250 1.00 87.62 229 SER A N 1
ATOM 1851 C CA . SER A 1 229 ? 0.528 -4.272 11.415 1.00 87.62 229 SER A CA 1
ATOM 1852 C C . SER A 1 229 ? -0.327 -3.416 12.326 1.00 87.62 229 SER A C 1
ATOM 1854 O O . SER A 1 229 ? -1.244 -2.727 11.873 1.00 87.62 229 SER A O 1
ATOM 1856 N N . ILE A 1 230 ? 0.014 -3.484 13.602 1.00 83.75 230 ILE A N 1
ATOM 1857 C CA . ILE A 1 230 ? -0.609 -2.738 14.681 1.00 83.75 230 ILE A CA 1
ATOM 1858 C C . ILE A 1 230 ? 0.445 -1.745 15.166 1.00 83.75 230 ILE A C 1
ATOM 1860 O O . ILE A 1 230 ? 1.597 -2.122 15.393 1.00 83.75 230 ILE A O 1
ATOM 1864 N N . SER A 1 231 ? 0.065 -0.480 15.251 1.00 81.56 231 SER A N 1
ATOM 1865 C CA . SER A 1 231 ? 0.890 0.609 15.762 1.00 81.56 231 SER A CA 1
ATOM 1866 C C . SER A 1 231 ? 0.181 1.305 16.916 1.00 81.56 231 SER A C 1
ATOM 1868 O O . SER A 1 231 ? -1.049 1.390 16.934 1.00 81.56 231 SER A O 1
ATOM 1870 N N . ASN A 1 232 ? 1.000 1.802 17.837 1.00 66.12 232 ASN A N 1
ATOM 1871 C CA . ASN A 1 232 ? 0.620 2.471 19.075 1.00 66.12 232 ASN A CA 1
ATOM 1872 C C . ASN A 1 232 ? 0.873 3.974 18.979 1.00 66.12 232 ASN A C 1
ATOM 1874 O O . ASN A 1 232 ? 1.843 4.345 18.274 1.00 66.12 232 ASN A O 1
#

Radius of gyration: 20.89 Å; chains: 1; bounding box: 56×36×63 Å

Sequence (232 aa):
MLTEDPKHLNVERLQEATKQIEGVIEYAIYDKKIAHNMLSIVSNMLAINESLLRIGDMNGTTANRVTDLVDKFASEVKLERGESLTLETENLVVKAVSWDPETSDLVDDDLTFSVHYQARQRREYSGKGRYRPLPPSQTFWDEMQDQSTTSFYNDAELTIPIEALLMAQNQTVHELRIKFVAYKNDKFFREKATARWRQCEGSDGYRSRYNCLQTETTGFPGRRVLQASISN

Organism: Stegodyphus mimosarum (NCBI:txid407821)

Secondary structure (DSSP, 8-state):
-TTS-GGG--HHHHHHHHHHHHHHHHHHTT-HHHHHHHHHHHHHHHTS-HHHHHHH-TTSHHHHHHHHHHHHHHHH----TT-EEEEE-SSEEEEEEEE-TTT-S-SS--EEEEE-PPP-------------PPPPPHHHHHTTS-TT---SS-SEEEEE-HHHHHHHHTT-SSPEEEEEEEESS-TTSPPPPPHHHHHHHTSSSHHHHHHHHHTS----TT--EEEEEEE-

pLDDT: mean 74.32, std 17.66, range [35.84, 94.44]